Protein AF-A0A3D4TX70-F1 (afdb_monomer_lite)

Secondary structure (DSSP, 8-state):
-----------SS-HHHHHHHHHHHHHHHHHH---HHHHHHHHHHHHHHHHHHHHHTT-TTSPSS-HHHHHHTT---SSHHHHHHHHHHHHHHHHHHTT--HHHHHHHHTS-HHHHHHHHHHHHHHHHHHHHHHHHHH---HHHHHHHHHHHS--BS-TTT-TTS-GGGSPBPGGGHHHHHHHHHHHHHH-HHHHHHHHHHSS-HHHHHHHHHHTT--

Radius of gyration: 19.92 Å; chains: 1; bounding box: 55×44×62 Å

Sequence (218 aa):
MIEYMGIFNFFKYTATERLILNQYTQMLSSTFDMSKSEANSLAEEMLVNSISKAKKDNTYQLPPSILGEMILDDYESGDIIGFLVKYVRKTLPEKRKDGVKDEDILWWWNLDEISRRMVMELDWLLKSSNYSLEIKNNGLSEKEAILRTKKYNPTYGDPGELPHLKGDNRPLPWELRDRINIFLEKILKSDPQKYKKRIESAPSFNSFLREEIRKGNI

pLDDT: mean 89.78, std 12.74, range [33.59, 97.94]

Structure (mmCIF, N/CA/C/O backbone):
data_AF-A0A3D4TX70-F1
#
_entry.id   AF-A0A3D4TX70-F1
#
loop_
_atom_site.group_PDB
_atom_site.id
_atom_site.type_symbol
_atom_site.label_atom_id
_atom_site.label_alt_id
_atom_site.label_comp_id
_atom_site.label_asym_id
_atom_site.label_entity_id
_atom_site.label_seq_id
_atom_site.pdbx_PDB_ins_code
_atom_site.Cartn_x
_atom_site.Cartn_y
_atom_site.Cartn_z
_atom_site.occupancy
_atom_site.B_iso_or_equiv
_atom_site.auth_seq_id
_atom_site.auth_comp_id
_atom_site.auth_asym_id
_atom_site.auth_atom_id
_atom_site.pdbx_PDB_model_num
ATOM 1 N N . MET A 1 1 ? 32.129 21.188 -37.711 1.00 35.44 1 MET A N 1
ATOM 2 C CA . MET A 1 1 ? 31.900 20.632 -36.363 1.00 35.44 1 MET A CA 1
ATOM 3 C C . MET A 1 1 ? 31.068 21.640 -35.602 1.00 35.44 1 MET A C 1
ATOM 5 O O . MET A 1 1 ? 31.590 22.692 -35.271 1.00 35.44 1 MET A O 1
ATOM 9 N N . ILE A 1 2 ? 29.773 21.379 -35.444 1.00 33.91 2 ILE A N 1
ATOM 10 C CA . ILE A 1 2 ? 28.898 22.171 -34.575 1.00 33.91 2 ILE A CA 1
ATOM 11 C C . ILE A 1 2 ? 28.624 21.276 -33.370 1.00 33.91 2 ILE A C 1
ATOM 13 O O . ILE A 1 2 ? 28.038 20.205 -33.517 1.00 33.91 2 ILE A O 1
ATOM 17 N N . GLU A 1 3 ? 29.148 21.682 -32.218 1.00 33.59 3 GLU A N 1
ATOM 18 C CA . GLU A 1 3 ? 28.894 21.061 -30.923 1.00 33.59 3 GLU A CA 1
ATOM 19 C C . GLU A 1 3 ? 27.415 21.231 -30.562 1.00 33.59 3 GLU A C 1
ATOM 21 O O . GLU A 1 3 ? 26.924 22.343 -30.369 1.00 33.59 3 GLU A O 1
ATOM 26 N N . TYR A 1 4 ? 26.697 20.114 -30.453 1.00 38.69 4 TYR A N 1
ATOM 27 C CA . TYR A 1 4 ? 25.408 20.061 -29.771 1.00 38.69 4 TYR A CA 1
ATOM 28 C C . TYR A 1 4 ? 25.662 20.160 -28.258 1.00 38.69 4 TYR A C 1
ATOM 30 O O . TYR A 1 4 ? 25.780 19.151 -27.565 1.00 38.69 4 TYR A O 1
ATOM 38 N N . MET A 1 5 ? 25.780 21.383 -27.737 1.00 39.56 5 MET A N 1
ATOM 39 C CA . MET A 1 5 ? 25.692 21.627 -26.296 1.00 39.56 5 MET A CA 1
ATOM 40 C C . MET A 1 5 ? 24.247 21.403 -25.840 1.00 39.56 5 MET A C 1
ATOM 42 O O . MET A 1 5 ? 23.320 22.086 -26.277 1.00 39.56 5 MET A O 1
ATOM 46 N N . GLY A 1 6 ? 24.072 20.392 -24.989 1.00 40.50 6 GLY A N 1
ATOM 47 C CA . GLY A 1 6 ? 22.791 19.945 -24.460 1.00 40.50 6 GLY A CA 1
ATOM 48 C C . GLY A 1 6 ? 22.029 21.048 -23.728 1.00 40.50 6 GLY A C 1
ATOM 49 O O . GLY A 1 6 ? 22.575 21.788 -22.913 1.00 40.50 6 GLY A O 1
ATOM 50 N N . ILE A 1 7 ? 20.735 21.126 -24.021 1.00 44.28 7 ILE A N 1
ATOM 51 C CA . ILE A 1 7 ? 19.775 21.989 -23.340 1.00 44.28 7 ILE A CA 1
ATOM 52 C C . ILE A 1 7 ? 19.708 21.543 -21.875 1.00 44.28 7 ILE A C 1
ATOM 54 O O . ILE A 1 7 ? 19.238 20.448 -21.564 1.00 44.28 7 ILE A O 1
ATOM 58 N N . PHE A 1 8 ? 20.212 22.389 -20.979 1.00 43.41 8 PHE A N 1
ATOM 59 C CA . PHE A 1 8 ? 20.131 22.210 -19.535 1.00 43.41 8 PHE A CA 1
ATOM 60 C C . PHE A 1 8 ? 18.672 22.004 -19.106 1.00 43.41 8 PHE A C 1
ATOM 62 O O . PHE A 1 8 ? 17.800 22.827 -19.383 1.00 43.41 8 PHE A O 1
ATOM 69 N N . ASN A 1 9 ? 18.394 20.894 -18.424 1.00 43.03 9 ASN A N 1
ATOM 70 C CA . ASN A 1 9 ? 17.068 20.597 -17.898 1.00 43.03 9 ASN A CA 1
ATOM 71 C C . ASN A 1 9 ? 16.876 21.393 -16.590 1.00 43.03 9 ASN A C 1
ATOM 73 O O . ASN A 1 9 ? 17.282 20.951 -15.521 1.00 43.03 9 ASN A O 1
ATOM 77 N N . PHE A 1 10 ? 16.308 22.600 -16.684 1.00 55.78 10 PHE A N 1
ATOM 78 C CA . PHE A 1 10 ? 16.126 23.556 -15.573 1.00 55.78 10 PHE A CA 1
ATOM 79 C C . PHE A 1 10 ? 15.074 23.147 -14.520 1.00 55.78 10 PHE A C 1
ATOM 81 O O . PHE A 1 10 ? 14.751 23.929 -13.627 1.00 55.78 10 PHE A O 1
ATOM 88 N N . PHE A 1 11 ? 14.512 21.942 -14.602 1.00 65.00 11 PHE A N 1
ATOM 89 C CA . PHE A 1 11 ? 13.442 21.503 -13.710 1.00 65.00 11 PHE A CA 1
ATOM 90 C C . PHE A 1 11 ? 13.966 20.550 -12.634 1.00 65.00 11 PHE A C 1
ATOM 92 O O . PHE A 1 11 ? 14.600 19.546 -12.944 1.00 65.00 11 PHE A O 1
ATOM 99 N N . LYS A 1 12 ? 13.625 20.835 -11.367 1.00 86.88 12 LYS A N 1
ATOM 100 C CA . LYS A 1 12 ? 13.950 20.005 -10.187 1.00 86.88 12 LYS A CA 1
ATOM 101 C C . LYS A 1 12 ? 13.494 18.543 -10.327 1.00 86.88 12 LYS A C 1
ATOM 103 O O . LYS A 1 12 ? 14.132 17.654 -9.773 1.00 86.88 12 LYS A O 1
ATOM 108 N N . TYR A 1 13 ? 12.403 18.323 -11.060 1.00 91.81 13 TYR A N 1
ATOM 109 C CA . TYR A 1 13 ? 11.733 17.035 -11.238 1.00 91.81 13 TYR A CA 1
ATOM 110 C C . TYR A 1 13 ? 11.534 16.721 -12.720 1.00 91.81 13 TYR A C 1
ATOM 112 O O . TYR A 1 13 ? 11.330 17.640 -13.518 1.00 91.81 13 TYR A O 1
ATOM 120 N N . THR A 1 14 ? 11.518 15.440 -13.084 1.00 92.25 14 THR A N 1
ATOM 121 C CA . THR A 1 14 ? 11.129 14.955 -14.419 1.00 92.25 14 THR A CA 1
ATOM 122 C C . THR A 1 14 ? 9.646 15.222 -14.712 1.00 92.25 14 THR A C 1
ATOM 124 O O . THR A 1 14 ? 8.880 15.627 -13.837 1.00 92.25 14 THR A O 1
ATOM 127 N N . ALA A 1 15 ? 9.206 15.011 -15.958 1.00 91.94 15 ALA A N 1
ATOM 128 C CA . ALA A 1 15 ? 7.790 15.153 -16.307 1.00 91.94 15 ALA A CA 1
ATOM 129 C C . ALA A 1 15 ? 6.897 14.195 -15.496 1.00 91.94 15 ALA A C 1
ATOM 131 O O . ALA A 1 15 ? 5.896 14.637 -14.936 1.00 91.94 15 ALA A O 1
ATOM 132 N N . THR A 1 16 ? 7.300 12.928 -15.371 1.00 91.25 16 THR A N 1
ATOM 133 C CA . THR A 1 16 ? 6.595 11.910 -14.578 1.00 91.25 16 THR A CA 1
ATOM 134 C C . THR A 1 16 ? 6.539 12.284 -13.100 1.00 91.25 16 THR A C 1
ATOM 136 O O . THR A 1 16 ? 5.466 12.288 -12.509 1.00 91.25 16 THR A O 1
ATOM 139 N N . GLU A 1 17 ? 7.661 12.701 -12.510 1.00 95.25 17 GLU A N 1
ATOM 140 C CA . GLU A 1 17 ? 7.711 13.111 -11.099 1.00 95.25 17 GLU A CA 1
ATOM 141 C C . GLU A 1 17 ? 6.814 14.322 -10.807 1.00 95.25 17 GLU A C 1
ATOM 143 O O . GLU A 1 17 ? 6.170 14.371 -9.763 1.00 95.25 17 GLU A O 1
ATOM 148 N N . ARG A 1 18 ? 6.702 15.281 -11.738 1.00 96.00 18 ARG A N 1
ATOM 149 C CA . ARG A 1 18 ? 5.758 16.405 -11.599 1.00 96.00 18 ARG A CA 1
ATOM 150 C C . ARG A 1 18 ? 4.301 15.959 -11.680 1.00 96.00 18 ARG A C 1
ATOM 152 O O . ARG A 1 18 ? 3.463 16.521 -10.977 1.00 96.00 18 ARG A O 1
ATOM 159 N N . LEU A 1 19 ? 3.985 14.983 -12.533 1.00 95.06 19 LEU A N 1
ATOM 160 C CA . LEU A 1 19 ? 2.637 14.412 -12.603 1.00 95.06 19 LEU A CA 1
ATOM 161 C C . LEU A 1 19 ? 2.281 13.710 -11.290 1.00 95.06 19 LEU A C 1
ATOM 163 O O . LEU A 1 19 ? 1.221 13.994 -10.735 1.00 95.06 19 LEU A O 1
ATOM 167 N N . ILE A 1 20 ? 3.194 12.894 -10.759 1.00 95.81 20 ILE A N 1
ATOM 168 C CA . ILE A 1 20 ? 3.050 12.234 -9.456 1.00 95.81 20 ILE A CA 1
ATOM 169 C C . ILE A 1 20 ? 2.861 13.277 -8.346 1.00 95.81 20 ILE A C 1
ATOM 171 O O . ILE A 1 20 ? 1.903 13.185 -7.580 1.00 95.81 20 ILE A O 1
ATOM 175 N N . LEU A 1 21 ? 3.710 14.312 -8.290 1.00 97.56 21 LEU A N 1
ATOM 176 C CA . LEU A 1 21 ? 3.588 15.394 -7.308 1.00 97.56 21 LEU A CA 1
ATOM 177 C C . LEU A 1 21 ? 2.196 16.030 -7.354 1.00 97.56 21 LEU A C 1
ATOM 179 O O . LEU A 1 21 ? 1.525 16.129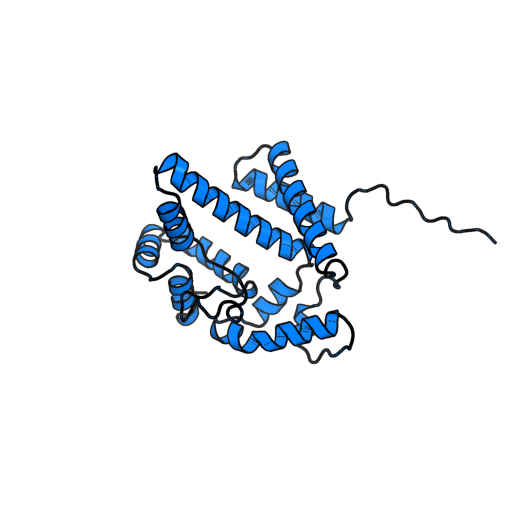 -6.334 1.00 97.56 21 LEU A O 1
ATOM 183 N N . ASN A 1 22 ? 1.735 16.416 -8.544 1.00 97.19 22 ASN A N 1
ATOM 184 C CA . ASN A 1 22 ? 0.435 17.057 -8.712 1.00 97.19 22 ASN A CA 1
ATOM 185 C C . ASN A 1 22 ? -0.728 16.146 -8.294 1.00 97.19 22 ASN A C 1
ATOM 187 O O . ASN A 1 22 ? -1.654 16.618 -7.634 1.00 97.19 22 ASN A O 1
ATOM 191 N N . GLN A 1 23 ? -0.682 14.860 -8.656 1.00 96.62 23 GLN A N 1
ATOM 192 C CA . GLN A 1 23 ? -1.701 13.879 -8.274 1.00 96.62 23 GLN A CA 1
ATOM 193 C C . GLN A 1 23 ? -1.787 13.732 -6.752 1.00 96.62 23 GLN A C 1
ATOM 195 O O . GLN A 1 23 ? -2.874 13.837 -6.183 1.00 96.62 23 GLN A O 1
ATOM 200 N N . TYR A 1 24 ? -0.647 13.558 -6.080 1.00 97.25 24 TYR A N 1
ATOM 201 C CA . TYR A 1 24 ? -0.615 13.407 -4.628 1.00 97.25 24 TYR A CA 1
ATOM 202 C C . TYR A 1 24 ? -0.986 14.704 -3.906 1.00 97.25 24 TYR A C 1
ATOM 204 O O . TYR A 1 24 ? -1.739 14.647 -2.940 1.00 97.25 24 TYR A O 1
ATOM 212 N N . THR A 1 25 ? -0.580 15.874 -4.404 1.00 97.75 25 THR A N 1
ATOM 213 C CA . THR A 1 25 ? -1.035 17.170 -3.873 1.00 97.75 25 THR A CA 1
ATOM 214 C C . THR A 1 25 ? -2.560 17.291 -3.920 1.00 97.75 25 THR A C 1
ATOM 216 O O . THR A 1 25 ? -3.184 17.679 -2.933 1.00 97.75 25 THR A O 1
ATOM 219 N N . GLN A 1 26 ? -3.184 16.946 -5.052 1.00 96.50 26 GLN A N 1
ATOM 220 C CA . GLN A 1 26 ? -4.643 16.995 -5.193 1.00 96.50 26 GLN A CA 1
ATOM 221 C C . GLN A 1 26 ? -5.341 15.999 -4.264 1.00 96.50 26 GLN A C 1
ATOM 223 O O . GLN A 1 26 ? -6.306 16.359 -3.593 1.00 96.50 26 GLN A O 1
ATOM 228 N N . MET A 1 27 ? -4.843 14.764 -4.207 1.00 94.50 27 MET A N 1
ATOM 229 C CA . MET A 1 27 ? -5.380 13.717 -3.342 1.00 94.50 27 MET A CA 1
ATOM 230 C C . MET A 1 27 ? -5.263 14.089 -1.858 1.00 94.50 27 MET A C 1
ATOM 232 O O . MET A 1 27 ? -6.231 13.939 -1.118 1.00 94.50 27 MET A O 1
ATOM 236 N N . LEU A 1 28 ? -4.109 14.593 -1.410 1.00 95.00 28 LEU A N 1
ATOM 237 C CA . LEU A 1 28 ? -3.904 14.990 -0.016 1.00 95.00 28 LEU A CA 1
ATOM 238 C C . LEU A 1 28 ? -4.811 16.163 0.369 1.00 95.00 28 LEU A C 1
ATOM 240 O O . LEU A 1 28 ? -5.450 16.124 1.418 1.00 95.00 28 LEU A O 1
ATOM 244 N N . SER A 1 29 ? -4.919 17.172 -0.501 1.00 95.06 29 SER A N 1
ATOM 245 C CA . SER A 1 29 ? -5.793 18.324 -0.262 1.00 95.06 29 SER A CA 1
ATOM 246 C C . SER A 1 29 ? -7.260 17.907 -0.141 1.00 95.06 29 SER A C 1
ATOM 248 O O . SER A 1 29 ? -7.936 18.342 0.785 1.00 95.06 29 SER A O 1
ATOM 250 N N . SER A 1 30 ? -7.741 17.013 -1.013 1.00 91.31 30 SER A N 1
ATOM 251 C CA . SER A 1 30 ? -9.137 16.558 -0.981 1.00 91.31 30 SER A CA 1
ATOM 252 C C . SER A 1 30 ? -9.443 15.580 0.154 1.00 91.31 30 SER A C 1
ATOM 254 O O . SER A 1 30 ? -10.541 15.607 0.701 1.00 91.31 30 SER A O 1
ATOM 256 N N . THR A 1 31 ? -8.490 14.721 0.521 1.00 86.94 31 THR A N 1
ATOM 257 C CA . THR A 1 31 ? -8.712 13.653 1.511 1.00 86.94 31 THR A CA 1
ATOM 258 C C . THR A 1 31 ? -8.576 14.152 2.946 1.00 86.94 31 THR A C 1
ATOM 260 O O . THR A 1 31 ? -9.293 13.683 3.826 1.00 86.94 31 THR A O 1
ATOM 263 N N . PHE A 1 32 ? -7.659 15.089 3.194 1.00 86.50 32 PHE A N 1
ATOM 264 C CA . PHE A 1 32 ? -7.326 15.550 4.545 1.00 86.50 32 PHE A CA 1
ATOM 265 C C . PHE A 1 32 ? -7.747 16.993 4.829 1.00 86.50 32 PHE A C 1
ATOM 267 O O . PHE A 1 32 ? -7.347 17.533 5.857 1.00 86.50 32 PHE A O 1
ATOM 274 N N . ASP A 1 33 ? -8.514 17.615 3.928 1.00 89.06 33 ASP A N 1
ATOM 275 C CA . ASP A 1 33 ? -8.935 19.021 4.030 1.00 89.06 33 ASP A CA 1
ATOM 276 C C . ASP A 1 33 ? -7.748 19.985 4.245 1.00 89.06 33 ASP A C 1
ATOM 278 O O . ASP A 1 33 ? -7.826 21.001 4.932 1.00 89.06 33 ASP A O 1
ATOM 282 N N . MET A 1 34 ? -6.594 19.627 3.673 1.00 92.88 34 MET A N 1
ATOM 283 C CA . MET A 1 34 ? -5.381 20.437 3.730 1.00 92.88 34 MET A CA 1
ATOM 284 C C . MET A 1 34 ? -5.464 21.559 2.701 1.00 92.88 34 MET A C 1
ATOM 286 O O . MET A 1 34 ? -5.934 21.355 1.571 1.00 92.88 34 MET A O 1
ATOM 290 N N . SER A 1 35 ? -4.897 22.724 3.027 1.00 97.00 35 SER A N 1
ATOM 291 C CA . SER A 1 35 ? -4.691 23.749 2.008 1.00 97.00 35 SER A CA 1
ATOM 292 C C . SER A 1 35 ? -3.786 23.210 0.897 1.00 97.00 35 SER A C 1
ATOM 294 O O . SER A 1 35 ? -2.909 22.370 1.117 1.00 97.00 35 SER A O 1
ATOM 296 N N . LYS A 1 36 ? -3.947 23.732 -0.323 1.00 95.50 36 LYS A N 1
ATOM 297 C CA . LYS A 1 36 ? -3.119 23.320 -1.466 1.00 95.50 36 LYS A CA 1
ATOM 298 C C . LYS A 1 36 ? -1.613 23.462 -1.189 1.00 95.50 36 LYS A C 1
ATOM 300 O O . LYS A 1 36 ? -0.832 22.663 -1.690 1.00 95.50 36 LYS A O 1
ATOM 305 N N . SER A 1 37 ? -1.212 24.466 -0.405 1.00 97.12 37 SER A N 1
ATOM 306 C CA . SER A 1 37 ? 0.191 24.710 -0.047 1.00 97.12 37 SER A CA 1
ATOM 307 C C . SER A 1 37 ? 0.740 23.635 0.899 1.00 97.12 37 SER A C 1
ATOM 309 O O . SER A 1 37 ? 1.820 23.090 0.664 1.00 97.12 37 SER A O 1
ATOM 311 N N . GLU A 1 38 ? -0.026 23.281 1.934 1.00 96.88 38 GLU A N 1
ATOM 312 C CA . GLU A 1 38 ? 0.335 22.219 2.884 1.00 96.88 38 GLU A CA 1
ATOM 313 C C . GLU A 1 38 ? 0.378 20.856 2.192 1.00 96.88 38 GLU A C 1
ATOM 315 O O . GLU A 1 38 ? 1.374 20.142 2.295 1.00 96.88 38 GLU A O 1
ATOM 320 N N . ALA A 1 39 ? -0.657 20.538 1.408 1.00 97.25 39 ALA A N 1
ATOM 321 C CA . ALA A 1 39 ? -0.722 19.309 0.627 1.00 97.25 39 ALA A CA 1
ATOM 322 C C . ALA A 1 39 ? 0.455 19.189 -0.353 1.00 97.25 39 ALA A C 1
ATOM 324 O O . ALA A 1 39 ? 1.034 18.114 -0.487 1.00 97.25 39 ALA A O 1
ATOM 325 N N . ASN A 1 40 ? 0.845 20.293 -1.004 1.00 97.69 40 ASN A N 1
ATOM 326 C CA . ASN A 1 40 ? 1.996 20.306 -1.903 1.00 97.69 40 ASN A CA 1
ATOM 327 C C . ASN A 1 40 ? 3.307 20.059 -1.161 1.00 97.69 40 ASN A C 1
ATOM 329 O O . ASN A 1 40 ? 4.125 19.276 -1.626 1.00 97.69 40 ASN A O 1
ATOM 333 N N . SER A 1 41 ? 3.498 20.710 -0.014 1.00 97.62 41 SER A N 1
ATOM 334 C CA . SER A 1 41 ? 4.720 20.569 0.783 1.00 97.62 41 SER A CA 1
ATOM 335 C C . SER A 1 41 ? 4.900 19.127 1.267 1.00 97.62 41 SER A C 1
ATOM 337 O O . SER A 1 41 ? 5.981 18.558 1.139 1.00 97.62 41 SER A O 1
ATOM 339 N N . LEU A 1 42 ? 3.818 18.504 1.742 1.00 96.56 42 LEU A N 1
ATOM 340 C CA . LEU A 1 42 ? 3.822 17.110 2.178 1.00 96.56 42 LEU A CA 1
ATOM 341 C C . LEU A 1 42 ? 4.031 16.130 1.009 1.00 96.56 42 LEU A C 1
ATOM 343 O O . LEU A 1 42 ? 4.843 15.212 1.114 1.00 96.56 42 LEU A O 1
ATOM 347 N N . ALA A 1 43 ? 3.348 16.331 -0.124 1.00 97.62 43 ALA A N 1
ATOM 348 C CA . ALA A 1 43 ? 3.558 15.511 -1.320 1.00 97.62 43 ALA A CA 1
ATOM 349 C C . ALA A 1 43 ? 4.998 15.628 -1.850 1.00 97.62 43 ALA A C 1
ATOM 351 O O . ALA A 1 43 ? 5.579 14.639 -2.299 1.00 97.62 43 ALA A O 1
ATOM 352 N N . GLU A 1 44 ? 5.590 16.821 -1.774 1.00 97.75 44 GLU A N 1
ATOM 353 C CA . GLU A 1 44 ? 6.973 17.066 -2.171 1.00 97.75 44 GLU A CA 1
ATOM 354 C C . GLU A 1 44 ? 7.963 16.332 -1.260 1.00 97.75 44 GLU A C 1
ATOM 356 O O . GLU A 1 44 ? 8.901 15.710 -1.761 1.00 97.75 44 GLU A O 1
ATOM 361 N N . GLU A 1 45 ? 7.736 16.333 0.056 1.00 97.12 45 GLU A N 1
ATOM 362 C CA . GLU A 1 45 ? 8.540 15.561 1.008 1.00 97.12 45 GLU A CA 1
ATOM 363 C C . GLU A 1 45 ? 8.478 14.056 0.705 1.00 97.12 45 GLU A C 1
ATOM 365 O O . GLU A 1 45 ? 9.517 13.399 0.580 1.00 97.12 45 GLU A O 1
ATOM 370 N N . MET A 1 46 ? 7.271 13.516 0.499 1.00 97.75 46 MET A N 1
ATOM 371 C CA . MET A 1 46 ? 7.071 12.114 0.113 1.00 97.75 46 MET A CA 1
ATOM 372 C C . MET A 1 46 ? 7.806 11.771 -1.190 1.00 97.75 46 MET A C 1
ATOM 374 O O . MET A 1 46 ? 8.452 10.722 -1.287 1.00 97.75 46 MET A O 1
ATOM 378 N N . LEU A 1 47 ? 7.756 12.665 -2.183 1.00 97.94 47 LEU A N 1
ATOM 379 C CA . LEU A 1 47 ? 8.419 12.479 -3.472 1.00 97.94 47 LEU A CA 1
ATOM 380 C C . LEU A 1 47 ? 9.942 12.489 -3.330 1.00 97.94 47 LEU A C 1
ATOM 382 O O . LEU A 1 47 ? 10.618 11.607 -3.860 1.00 97.94 47 LEU A O 1
ATOM 386 N N . VAL A 1 48 ? 10.496 13.451 -2.589 1.00 97.38 48 VAL A N 1
ATOM 387 C CA . VAL A 1 48 ? 11.940 13.534 -2.331 1.00 97.38 48 VAL A CA 1
ATOM 388 C C . VAL A 1 48 ? 12.431 12.283 -1.603 1.00 97.38 48 VAL A C 1
ATOM 390 O O . VAL A 1 48 ? 13.446 11.705 -2.003 1.00 97.38 48 VAL A O 1
ATOM 393 N N . ASN A 1 49 ? 11.692 11.817 -0.595 1.00 96.25 49 ASN A N 1
ATOM 394 C CA . ASN A 1 49 ? 12.010 10.588 0.127 1.00 96.25 49 ASN A CA 1
ATOM 395 C C . ASN A 1 49 ? 11.962 9.361 -0.794 1.00 96.25 49 ASN A C 1
ATOM 397 O O . ASN A 1 49 ? 12.889 8.546 -0.780 1.00 96.25 49 ASN A O 1
ATOM 401 N N . SER A 1 50 ? 10.941 9.262 -1.647 1.00 97.25 50 SER A N 1
ATOM 402 C CA . SER A 1 50 ? 10.794 8.179 -2.626 1.00 97.25 50 SER A CA 1
ATOM 403 C C . SER A 1 50 ? 11.954 8.143 -3.624 1.00 97.25 50 SER A C 1
ATOM 405 O O . SER A 1 50 ? 12.555 7.087 -3.826 1.00 97.25 50 SER A O 1
ATOM 407 N N . ILE A 1 51 ? 12.337 9.296 -4.185 1.00 96.50 51 ILE A N 1
ATOM 408 C CA . ILE A 1 51 ? 13.473 9.424 -5.113 1.00 96.50 51 ILE A CA 1
ATOM 409 C C . ILE A 1 51 ? 14.788 9.067 -4.416 1.00 96.50 51 ILE A C 1
ATOM 411 O O . ILE A 1 51 ? 15.603 8.328 -4.968 1.00 96.50 51 ILE A O 1
ATOM 415 N N . SER A 1 52 ? 15.007 9.581 -3.203 1.00 96.25 52 SER A N 1
ATOM 416 C CA . SER A 1 52 ? 16.224 9.326 -2.427 1.00 96.25 52 SER A CA 1
ATOM 417 C C . SER A 1 52 ? 16.405 7.834 -2.141 1.00 96.25 52 SER A C 1
ATOM 419 O O . SER A 1 52 ? 17.471 7.273 -2.405 1.00 96.25 52 SER A O 1
ATOM 421 N N . LYS A 1 53 ? 15.339 7.158 -1.691 1.00 95.31 53 LYS A N 1
ATOM 422 C CA . LYS A 1 53 ? 15.362 5.711 -1.444 1.00 95.31 53 LYS A CA 1
ATOM 423 C C . LYS A 1 53 ? 15.559 4.915 -2.740 1.00 95.31 53 LYS A C 1
ATOM 425 O O . LYS A 1 53 ? 16.413 4.039 -2.770 1.00 95.31 53 LYS A O 1
ATOM 430 N N . ALA A 1 54 ? 14.868 5.262 -3.830 1.00 93.81 54 ALA A N 1
ATOM 431 C CA . ALA A 1 54 ? 15.045 4.588 -5.122 1.00 93.81 54 ALA A CA 1
ATOM 432 C C . ALA A 1 54 ? 16.480 4.708 -5.665 1.00 93.81 54 ALA A C 1
ATOM 434 O O . ALA A 1 54 ? 17.021 3.759 -6.228 1.00 93.81 54 ALA A O 1
ATOM 435 N N . LYS A 1 55 ? 17.125 5.868 -5.485 1.00 94.25 55 LYS A N 1
ATOM 436 C CA . LYS A 1 55 ? 18.534 6.062 -5.862 1.00 94.25 55 LYS A CA 1
ATOM 437 C C . LYS A 1 55 ? 19.471 5.247 -4.978 1.00 94.25 55 LYS A C 1
ATOM 439 O O . LYS A 1 55 ? 20.378 4.609 -5.498 1.00 94.25 55 LYS A O 1
ATOM 444 N N . LYS A 1 56 ? 19.236 5.238 -3.663 1.00 94.38 56 LYS A N 1
ATOM 445 C CA . LYS A 1 56 ? 20.015 4.441 -2.705 1.00 94.38 56 LYS A CA 1
ATOM 446 C C . LYS A 1 56 ? 19.945 2.942 -3.011 1.00 94.38 56 LYS A C 1
ATOM 448 O O . LYS A 1 56 ? 20.960 2.260 -2.917 1.00 94.38 56 LYS A O 1
ATOM 453 N N . ASP A 1 57 ? 18.771 2.462 -3.405 1.00 89.44 57 ASP A N 1
ATOM 454 C CA . ASP A 1 57 ? 18.524 1.051 -3.708 1.00 89.44 57 ASP A CA 1
ATOM 455 C C . ASP A 1 57 ? 18.891 0.686 -5.164 1.00 89.44 57 ASP A C 1
ATOM 457 O O . ASP A 1 57 ? 18.736 -0.461 -5.570 1.00 89.44 57 ASP A O 1
ATOM 461 N N . ASN A 1 58 ? 19.390 1.644 -5.960 1.00 88.81 58 ASN A N 1
ATOM 462 C CA . ASN A 1 58 ? 19.672 1.510 -7.397 1.00 88.81 58 ASN A CA 1
ATOM 463 C C . ASN A 1 58 ? 18.461 1.076 -8.251 1.00 88.81 58 ASN A C 1
ATOM 465 O O . ASN A 1 58 ? 18.627 0.511 -9.330 1.00 88.81 58 ASN A O 1
ATOM 469 N N . THR A 1 59 ? 17.238 1.374 -7.807 1.00 89.06 59 THR A N 1
ATOM 470 C CA . THR A 1 59 ? 15.992 1.051 -8.524 1.00 89.06 59 THR A CA 1
ATOM 471 C C . THR A 1 59 ? 15.407 2.236 -9.296 1.00 89.06 59 THR A C 1
ATOM 473 O O . THR A 1 59 ? 14.472 2.069 -10.072 1.00 89.06 59 THR A O 1
ATOM 476 N N . TYR A 1 60 ? 15.975 3.438 -9.147 1.00 90.44 60 TYR A N 1
ATOM 477 C CA . TYR A 1 60 ? 15.496 4.655 -9.822 1.00 90.44 60 TYR A CA 1
ATOM 478 C C . TYR A 1 60 ? 15.480 4.557 -11.359 1.00 90.44 60 TYR A C 1
ATOM 480 O O . TYR A 1 60 ? 14.695 5.234 -12.011 1.00 90.44 60 TYR A O 1
ATOM 488 N N . GLN A 1 61 ? 16.353 3.727 -11.936 1.00 85.06 61 GLN A N 1
ATOM 489 C CA . GLN A 1 61 ? 16.497 3.562 -13.388 1.00 85.06 61 GLN A CA 1
ATOM 490 C C . GLN A 1 61 ? 15.694 2.381 -13.949 1.00 85.06 61 GLN A C 1
ATOM 492 O O . GLN A 1 61 ? 15.859 2.040 -15.120 1.00 85.06 61 GLN A O 1
ATOM 497 N N . LEU A 1 62 ? 14.862 1.724 -13.132 1.00 84.00 62 LEU A N 1
ATOM 498 C CA . LEU A 1 62 ? 14.038 0.621 -13.614 1.00 84.00 62 LEU A CA 1
ATOM 499 C C . LEU A 1 62 ? 13.088 1.103 -14.723 1.00 84.00 62 LEU A C 1
ATOM 501 O O . LEU A 1 62 ? 12.552 2.212 -14.629 1.00 84.00 62 LEU A O 1
ATOM 505 N N . PRO A 1 63 ? 12.867 0.285 -15.768 1.00 77.06 63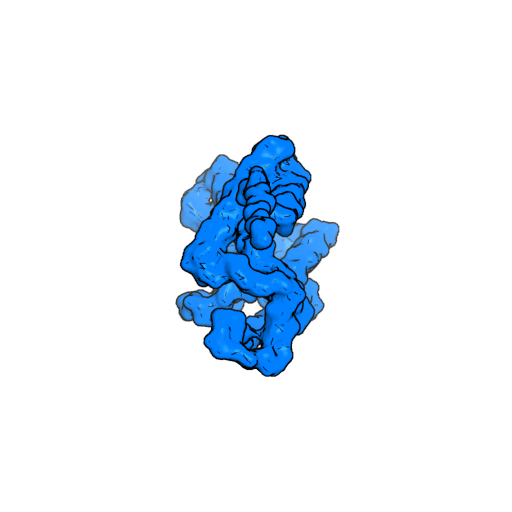 PRO A N 1
ATOM 506 C CA . PRO A 1 63 ? 11.990 0.661 -16.861 1.00 77.06 63 PRO A CA 1
ATOM 507 C C . PRO A 1 63 ? 10.566 0.853 -16.326 1.00 77.06 63 PRO A C 1
ATOM 509 O O . PRO A 1 63 ? 10.075 0.008 -15.567 1.00 77.06 63 PRO A O 1
ATOM 512 N N . PRO A 1 64 ? 9.886 1.947 -16.697 1.00 71.00 64 PRO A N 1
ATOM 513 C CA . PRO A 1 64 ? 8.497 2.123 -16.322 1.00 71.00 64 PRO A CA 1
ATOM 514 C C . PRO A 1 64 ? 7.619 1.103 -17.059 1.00 71.00 64 PRO A C 1
ATOM 516 O O . PRO A 1 64 ? 7.837 0.809 -18.233 1.00 71.00 64 PRO A O 1
ATOM 519 N N . SER A 1 65 ? 6.590 0.619 -16.368 1.00 73.12 65 SER A N 1
ATOM 520 C CA . SER A 1 65 ? 5.343 0.155 -16.988 1.00 73.12 65 SER A CA 1
ATOM 521 C C . SER A 1 65 ? 5.378 -1.062 -17.919 1.00 73.12 65 SER A C 1
ATOM 523 O O . SER A 1 65 ? 4.440 -1.224 -18.690 1.00 73.12 65 SER A O 1
ATOM 525 N N . ILE A 1 66 ? 6.395 -1.927 -17.815 1.00 87.62 66 ILE A N 1
ATOM 526 C CA . ILE A 1 66 ? 6.396 -3.268 -18.447 1.00 87.62 66 ILE A CA 1
ATOM 527 C C . ILE 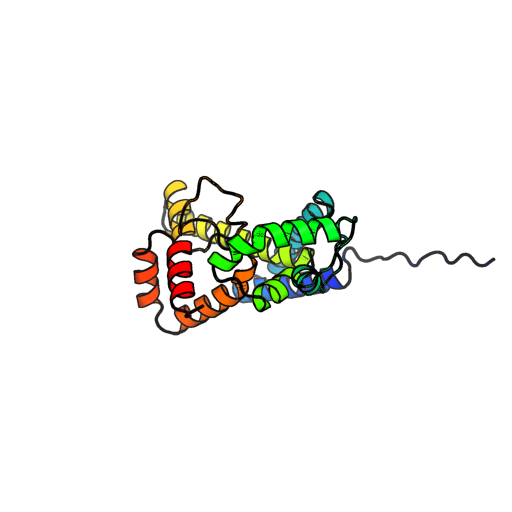A 1 66 ? 6.922 -4.389 -17.530 1.00 87.62 66 ILE A C 1
ATOM 529 O O . ILE A 1 66 ? 7.172 -5.513 -17.971 1.00 87.62 66 ILE A O 1
ATOM 533 N N . LEU A 1 67 ? 7.199 -4.084 -16.254 1.00 91.19 67 LEU A N 1
ATOM 534 C CA . LEU A 1 67 ? 7.792 -5.065 -15.340 1.00 91.19 67 LEU A CA 1
ATOM 535 C C . LEU A 1 67 ? 6.801 -6.175 -14.986 1.00 91.19 67 LEU A C 1
ATOM 537 O O . LEU A 1 67 ? 7.237 -7.294 -14.743 1.00 91.19 67 LEU A O 1
ATOM 541 N N . GLY A 1 68 ? 5.498 -5.890 -14.952 1.00 94.19 68 GLY A N 1
ATOM 542 C CA . GLY A 1 68 ? 4.470 -6.891 -14.687 1.00 94.19 68 GLY A CA 1
ATOM 543 C C . GLY A 1 68 ? 4.456 -7.978 -15.756 1.00 94.19 68 GLY A C 1
ATOM 544 O O . GLY A 1 68 ? 4.505 -9.159 -15.423 1.00 94.19 68 GLY A O 1
ATOM 545 N N . GLU A 1 69 ? 4.483 -7.583 -17.028 1.00 94.88 69 GLU A N 1
ATOM 546 C CA . GLU A 1 69 ? 4.594 -8.484 -18.176 1.00 94.88 69 GLU A CA 1
ATOM 547 C C . GLU A 1 69 ? 5.896 -9.276 -18.094 1.00 94.88 69 GLU A C 1
ATOM 549 O O . GLU A 1 69 ? 5.874 -10.502 -18.117 1.00 94.88 69 GLU A O 1
ATOM 554 N N . MET A 1 70 ? 7.028 -8.600 -17.864 1.00 94.25 70 MET A N 1
ATOM 555 C CA . MET A 1 70 ? 8.312 -9.282 -17.685 1.00 94.25 70 MET A CA 1
ATOM 556 C C . MET A 1 70 ? 8.276 -10.302 -16.545 1.00 94.25 70 MET A C 1
ATOM 558 O O . MET A 1 70 ? 8.895 -11.352 -16.658 1.00 94.25 70 MET A O 1
ATOM 562 N N . ILE A 1 71 ? 7.582 -10.023 -15.442 1.00 94.44 71 ILE A N 1
ATOM 563 C CA . ILE A 1 71 ? 7.454 -10.947 -14.309 1.00 94.44 71 ILE A CA 1
ATOM 564 C C . ILE A 1 71 ? 6.620 -12.178 -14.678 1.00 94.44 71 ILE A C 1
ATOM 566 O O . ILE A 1 71 ? 6.962 -13.272 -14.222 1.00 94.44 71 ILE A O 1
ATOM 570 N N . LEU A 1 72 ? 5.557 -12.011 -15.464 1.00 95.12 72 LEU A N 1
ATOM 571 C CA . LEU A 1 72 ? 4.633 -13.086 -15.833 1.00 95.12 72 LEU A CA 1
ATOM 572 C C . LEU A 1 72 ? 5.117 -13.933 -17.019 1.00 95.12 72 LEU A C 1
ATOM 574 O O . LEU A 1 72 ? 4.836 -15.129 -17.045 1.00 95.12 72 LEU A O 1
ATOM 578 N N . ASP A 1 73 ? 5.859 -13.335 -17.946 1.00 92.94 73 ASP A N 1
ATOM 579 C CA . ASP A 1 73 ? 6.429 -14.008 -19.115 1.00 92.94 73 ASP A CA 1
ATOM 580 C C . ASP A 1 73 ? 7.732 -14.752 -18.774 1.00 92.94 73 ASP A C 1
ATOM 582 O O . ASP A 1 73 ? 8.195 -14.739 -17.637 1.00 92.94 73 ASP A O 1
ATOM 586 N N . ASP A 1 74 ? 8.386 -15.349 -19.774 1.00 86.38 74 ASP A N 1
ATOM 587 C CA . ASP A 1 74 ? 9.701 -15.998 -19.655 1.00 86.38 74 ASP A CA 1
ATOM 588 C C . ASP A 1 74 ? 10.874 -15.015 -19.867 1.00 86.38 74 ASP A C 1
ATOM 590 O O . ASP A 1 74 ? 11.918 -15.367 -20.415 1.00 86.38 74 ASP A O 1
ATOM 594 N N . TYR A 1 75 ? 10.737 -13.750 -19.441 1.00 88.25 75 TYR A N 1
ATOM 595 C CA . TYR A 1 75 ? 11.835 -12.776 -19.528 1.00 88.25 75 TYR A CA 1
ATOM 596 C C . TYR A 1 75 ? 13.064 -13.265 -18.747 1.00 88.25 75 TYR A C 1
ATOM 598 O O . TYR A 1 75 ? 12.965 -13.567 -17.551 1.00 88.25 75 TYR A O 1
ATOM 606 N N . GLU A 1 76 ? 14.223 -13.283 -19.404 1.00 86.75 76 GLU A N 1
ATOM 607 C CA . GLU A 1 76 ? 15.512 -13.599 -18.799 1.00 86.75 76 GLU A CA 1
ATOM 608 C C . GLU A 1 76 ? 16.590 -12.618 -19.271 1.00 86.75 76 GLU A C 1
ATOM 610 O O . GLU A 1 76 ? 16.841 -12.458 -20.462 1.00 86.75 76 GLU A O 1
ATOM 615 N N . SER A 1 77 ? 17.266 -11.984 -18.313 1.00 87.44 77 SER A N 1
ATOM 616 C CA . SER A 1 77 ? 18.452 -11.155 -18.541 1.00 87.44 77 SER A CA 1
ATOM 617 C C . SER A 1 77 ? 19.448 -11.340 -17.390 1.00 87.44 77 SER A C 1
ATOM 619 O O . SER A 1 77 ? 19.091 -11.826 -16.309 1.00 87.44 77 SER A O 1
ATOM 621 N N . GLY A 1 78 ? 20.712 -10.989 -17.633 1.00 85.88 78 GLY A N 1
ATOM 622 C CA . GLY A 1 78 ? 21.777 -10.928 -16.624 1.00 85.88 78 GLY A CA 1
ATOM 623 C C . GLY A 1 78 ? 21.930 -9.552 -15.965 1.00 85.88 78 GLY A C 1
ATOM 624 O O . GLY A 1 78 ? 22.812 -9.378 -15.130 1.00 85.88 78 GLY A O 1
ATOM 625 N N . ASP A 1 79 ? 21.115 -8.572 -16.356 1.00 88.75 79 ASP A N 1
ATOM 626 C CA . ASP A 1 79 ? 21.104 -7.230 -15.772 1.00 88.75 79 ASP A CA 1
ATOM 627 C C . ASP A 1 79 ? 20.258 -7.146 -14.485 1.00 88.75 79 ASP A C 1
ATOM 629 O O . ASP A 1 79 ? 19.641 -8.114 -14.032 1.00 88.75 79 ASP A O 1
ATOM 633 N N . ILE A 1 80 ? 20.218 -5.950 -13.889 1.00 84.88 80 ILE A N 1
ATOM 634 C CA . ILE A 1 80 ? 19.452 -5.667 -12.669 1.00 84.88 80 ILE A CA 1
ATOM 635 C C . ILE A 1 80 ? 17.951 -5.966 -12.815 1.00 84.88 80 ILE A C 1
ATOM 637 O O . ILE A 1 80 ? 17.320 -6.398 -11.850 1.00 84.88 80 ILE A O 1
ATOM 641 N N . ILE A 1 81 ? 17.382 -5.793 -14.012 1.00 88.44 81 ILE A N 1
ATOM 642 C CA . ILE A 1 81 ? 15.969 -6.071 -14.289 1.00 88.44 81 ILE A CA 1
ATOM 643 C C . ILE A 1 81 ? 15.749 -7.583 -14.262 1.00 88.44 81 ILE A C 1
ATOM 645 O O . ILE A 1 81 ? 14.832 -8.058 -13.598 1.00 88.44 81 ILE A O 1
ATOM 649 N N . GLY A 1 82 ? 16.629 -8.352 -14.905 1.00 90.88 82 GLY A N 1
ATOM 650 C CA . GLY A 1 82 ? 16.612 -9.812 -14.859 1.00 90.88 82 GLY A CA 1
ATOM 651 C C . GLY A 1 82 ? 16.728 -10.360 -13.434 1.00 90.88 82 GLY A C 1
ATOM 652 O O . GLY A 1 82 ? 15.996 -11.284 -13.071 1.00 90.88 82 GLY A O 1
ATOM 653 N N . PHE A 1 83 ? 17.584 -9.768 -12.594 1.00 89.50 83 PHE A N 1
ATOM 654 C CA . PHE A 1 83 ? 17.673 -10.127 -11.173 1.00 89.50 83 PHE A CA 1
ATOM 655 C C . PHE A 1 83 ? 16.391 -9.806 -10.399 1.00 89.50 83 PHE A C 1
ATOM 657 O O . PHE A 1 83 ? 15.916 -10.660 -9.647 1.00 89.50 83 PHE A O 1
ATOM 664 N N . LEU A 1 84 ? 15.811 -8.616 -10.593 1.00 88.88 84 LEU A N 1
ATOM 665 C CA . LEU A 1 84 ? 14.549 -8.223 -9.962 1.00 88.88 84 LEU A CA 1
ATOM 666 C C . LEU A 1 84 ? 13.413 -9.172 -10.356 1.00 88.88 84 LEU A C 1
ATOM 668 O O . LEU A 1 84 ? 12.735 -9.706 -9.483 1.00 88.88 84 LEU A O 1
ATOM 672 N N . VAL A 1 85 ? 13.245 -9.431 -11.653 1.00 92.25 85 VAL A N 1
ATOM 673 C CA . VAL A 1 85 ? 12.226 -10.344 -12.189 1.00 92.25 85 VAL A CA 1
ATOM 674 C C . VAL A 1 85 ? 12.365 -11.733 -11.565 1.00 92.25 85 VAL A C 1
ATOM 676 O O . VAL A 1 85 ? 11.392 -12.276 -11.040 1.00 92.25 85 VAL A O 1
ATOM 679 N N . LYS A 1 86 ? 13.585 -12.286 -11.524 1.00 91.94 86 LYS A N 1
ATOM 680 C CA . LYS A 1 86 ? 13.858 -13.583 -10.880 1.00 91.94 86 LYS A CA 1
ATOM 681 C C . LYS A 1 86 ? 13.530 -13.571 -9.387 1.00 91.94 86 LYS A C 1
ATOM 683 O O . LYS A 1 86 ? 12.941 -14.530 -8.886 1.00 91.94 86 LYS A O 1
ATOM 688 N N . TYR A 1 87 ? 13.897 -12.505 -8.675 1.00 90.00 87 TYR A N 1
ATOM 689 C CA . TYR A 1 87 ? 13.587 -12.358 -7.254 1.00 90.00 87 TYR A CA 1
ATOM 690 C C . TYR A 1 87 ? 12.072 -12.316 -7.015 1.00 90.00 87 TYR A C 1
ATOM 692 O O . TYR A 1 87 ? 11.572 -13.082 -6.194 1.00 90.00 87 TYR A O 1
ATOM 700 N N . VAL A 1 88 ? 11.325 -11.509 -7.774 1.00 91.00 88 VAL A N 1
ATOM 701 C CA . VAL A 1 88 ? 9.864 -11.418 -7.637 1.00 91.00 88 VAL A CA 1
ATOM 702 C C . VAL A 1 88 ? 9.198 -12.751 -7.975 1.00 91.00 88 VAL A C 1
ATOM 704 O O . VAL A 1 88 ? 8.396 -13.244 -7.182 1.00 91.00 88 VAL A O 1
ATOM 707 N N . ARG A 1 89 ? 9.576 -13.403 -9.086 1.00 93.38 89 ARG A N 1
ATOM 708 C CA . ARG A 1 89 ? 9.050 -14.732 -9.450 1.00 93.38 89 ARG A CA 1
ATOM 709 C C . ARG A 1 89 ? 9.268 -15.767 -8.347 1.00 93.38 89 ARG A C 1
ATOM 711 O O . ARG A 1 89 ? 8.393 -16.595 -8.113 1.00 93.38 89 ARG A O 1
ATOM 718 N N . LYS A 1 90 ? 10.394 -15.703 -7.628 1.00 92.06 90 LYS A N 1
ATOM 719 C CA . LYS A 1 90 ? 10.680 -16.604 -6.500 1.00 92.06 90 LYS A CA 1
ATOM 720 C C . LYS A 1 90 ? 9.694 -16.430 -5.337 1.00 92.06 90 LYS A C 1
ATOM 722 O O . LYS A 1 90 ? 9.430 -17.403 -4.633 1.00 92.06 90 LYS A O 1
ATOM 727 N N . THR A 1 91 ? 9.149 -15.231 -5.129 1.00 90.81 91 THR A N 1
ATOM 728 C CA . THR A 1 91 ? 8.205 -14.949 -4.031 1.00 90.81 91 THR A CA 1
ATOM 729 C C . THR A 1 91 ? 6.741 -15.116 -4.447 1.00 90.81 91 THR A C 1
ATOM 731 O O . THR A 1 91 ? 5.885 -15.360 -3.592 1.00 90.81 91 THR A O 1
ATOM 734 N N . LEU A 1 92 ? 6.439 -15.099 -5.754 1.00 93.25 92 LEU A N 1
ATOM 735 C CA . LEU A 1 92 ? 5.079 -15.266 -6.283 1.00 93.25 92 LEU A CA 1
ATOM 736 C C . LEU A 1 92 ? 4.332 -16.511 -5.778 1.00 93.25 92 LEU A C 1
ATOM 738 O O . LEU A 1 92 ? 3.164 -16.353 -5.426 1.00 93.25 92 LEU A O 1
ATOM 742 N N . PRO A 1 93 ? 4.919 -17.723 -5.685 1.00 92.62 93 PRO A N 1
ATOM 743 C CA . PRO A 1 93 ? 4.181 -18.891 -5.203 1.00 92.62 93 PRO A CA 1
ATOM 744 C C . PRO A 1 93 ? 3.574 -18.688 -3.813 1.00 92.62 93 PRO A C 1
ATOM 746 O O . PRO A 1 93 ? 2.462 -19.140 -3.553 1.00 92.62 93 PRO A O 1
ATOM 749 N N . GLU A 1 94 ? 4.273 -17.981 -2.923 1.00 90.06 94 GLU A N 1
ATOM 750 C CA . GLU A 1 94 ? 3.766 -17.681 -1.583 1.00 90.06 94 GLU A CA 1
ATOM 751 C C . GLU A 1 94 ? 2.716 -16.565 -1.610 1.00 90.06 94 GLU A C 1
ATOM 753 O O . GLU A 1 94 ? 1.684 -16.671 -0.948 1.00 90.06 94 GLU A O 1
ATOM 758 N N . LYS A 1 95 ? 2.921 -15.537 -2.440 1.00 93.62 95 LYS A N 1
ATOM 759 C CA . LYS A 1 95 ? 1.941 -14.463 -2.653 1.00 93.62 95 LYS A CA 1
ATOM 760 C C . LYS A 1 95 ? 0.630 -14.985 -3.259 1.00 93.62 95 LYS A C 1
ATOM 762 O O . LYS A 1 95 ? -0.449 -14.563 -2.851 1.00 93.62 95 LYS A O 1
ATOM 767 N N . ARG A 1 96 ? 0.690 -15.967 -4.166 1.00 95.44 96 ARG A N 1
ATOM 768 C CA . ARG A 1 96 ? -0.495 -16.614 -4.762 1.00 95.44 96 ARG A CA 1
ATOM 769 C C . ARG A 1 96 ? -1.310 -17.417 -3.747 1.00 95.44 96 ARG A C 1
ATOM 771 O O . ARG A 1 96 ? -2.528 -17.479 -3.879 1.00 95.44 96 ARG A O 1
ATOM 778 N N . LYS A 1 97 ? -0.694 -17.956 -2.686 1.00 91.81 97 LYS A N 1
ATOM 779 C CA . LYS A 1 97 ? -1.444 -18.562 -1.563 1.00 91.81 97 LYS A CA 1
ATOM 780 C C . LYS A 1 97 ? -2.275 -17.537 -0.788 1.00 91.81 97 LYS A C 1
ATOM 782 O O . LYS A 1 97 ? -3.250 -17.914 -0.145 1.00 91.81 97 LYS A O 1
ATOM 787 N N . ASP A 1 98 ? -1.902 -16.260 -0.860 1.00 92.12 98 ASP A N 1
ATOM 788 C CA . ASP A 1 98 ? -2.687 -15.136 -0.343 1.00 92.12 98 ASP A CA 1
ATOM 789 C C . ASP A 1 98 ? -3.693 -14.584 -1.367 1.00 92.12 98 ASP A C 1
ATOM 791 O O . ASP A 1 98 ? -4.325 -13.570 -1.102 1.00 92.12 98 ASP A O 1
ATOM 795 N N . GLY A 1 99 ? -3.881 -15.242 -2.516 1.00 95.56 99 GLY A N 1
ATOM 796 C CA . GLY A 1 99 ? -4.892 -14.872 -3.509 1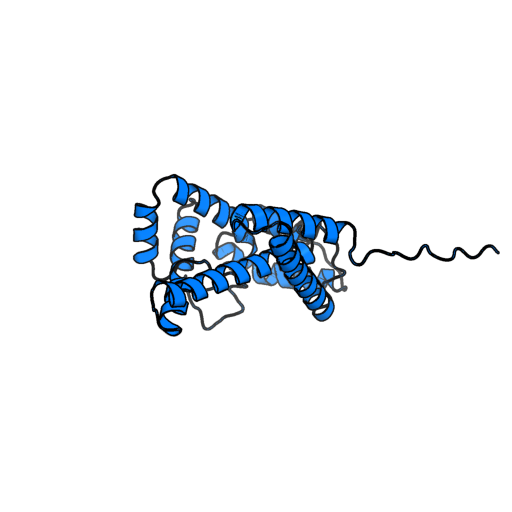.00 95.56 99 GLY A CA 1
ATOM 797 C C . GLY A 1 99 ? -4.473 -13.786 -4.503 1.00 95.56 99 GLY A C 1
ATOM 798 O O . GLY A 1 99 ? -5.350 -13.215 -5.157 1.00 95.56 99 GLY A O 1
ATOM 799 N N . VAL A 1 100 ? -3.167 -13.505 -4.624 1.00 97.50 100 VAL A N 1
ATOM 800 C CA . VAL A 1 100 ? -2.614 -12.662 -5.701 1.00 97.50 100 VAL A CA 1
ATOM 801 C C . VAL A 1 100 ? -2.885 -13.303 -7.060 1.00 97.50 100 VAL A C 1
ATOM 803 O O . VAL A 1 100 ? -2.573 -14.480 -7.272 1.00 97.50 100 VAL A O 1
ATOM 806 N N . LYS A 1 101 ? -3.451 -12.513 -7.970 1.00 97.44 101 LYS A N 1
ATOM 807 C CA . LYS A 1 101 ? -3.735 -12.875 -9.361 1.00 97.44 101 LYS A CA 1
ATOM 808 C C . LYS A 1 101 ? -2.788 -12.148 -10.317 1.00 97.44 101 LYS A C 1
ATOM 810 O O . LYS A 1 101 ? -2.007 -11.295 -9.905 1.00 97.44 101 LYS A O 1
ATOM 815 N N . ASP A 1 102 ? -2.854 -12.495 -11.594 1.00 97.94 102 ASP A N 1
ATOM 816 C CA . ASP A 1 102 ? -1.987 -11.909 -12.620 1.00 97.94 102 ASP A CA 1
ATOM 817 C C . ASP A 1 102 ? -2.302 -10.424 -12.813 1.00 97.94 102 ASP A C 1
ATOM 819 O O . ASP A 1 102 ? -1.390 -9.613 -12.941 1.00 97.94 102 ASP A O 1
ATOM 823 N N . GLU A 1 103 ? -3.576 -10.044 -12.708 1.00 97.50 103 GLU A N 1
ATOM 824 C CA . GLU A 1 103 ? -4.010 -8.650 -12.794 1.00 97.50 103 GLU A CA 1
ATOM 825 C C . GLU A 1 103 ? -3.429 -7.793 -11.658 1.00 97.50 103 GLU A C 1
ATOM 827 O O . GLU A 1 103 ? -3.083 -6.634 -11.877 1.00 97.50 103 GLU A O 1
ATOM 832 N N . ASP A 1 104 ? -3.251 -8.371 -10.466 1.00 97.69 104 ASP A N 1
ATOM 833 C CA . ASP A 1 104 ? -2.639 -7.698 -9.311 1.00 97.69 104 ASP A CA 1
ATOM 834 C C . ASP A 1 104 ? -1.140 -7.464 -9.525 1.00 97.69 104 ASP A C 1
ATOM 836 O O . ASP A 1 104 ? -0.587 -6.427 -9.148 1.00 97.69 104 ASP A O 1
ATOM 840 N N . ILE A 1 105 ? -0.478 -8.447 -10.145 1.00 96.94 105 ILE A N 1
ATOM 841 C CA . ILE A 1 105 ? 0.938 -8.374 -10.507 1.00 96.94 105 ILE A CA 1
ATOM 842 C C . ILE A 1 105 ? 1.129 -7.287 -11.563 1.00 96.94 105 ILE A C 1
ATOM 844 O O . ILE A 1 105 ? 1.983 -6.422 -11.380 1.00 96.94 105 ILE A O 1
ATOM 848 N N . LEU A 1 106 ? 0.308 -7.290 -12.617 1.00 96.19 106 LEU A N 1
ATOM 849 C CA . LEU A 1 106 ? 0.330 -6.268 -13.662 1.00 96.19 106 LEU A CA 1
ATOM 850 C C . LEU A 1 106 ? 0.079 -4.877 -13.078 1.00 96.19 106 LEU A C 1
ATOM 852 O O . LEU A 1 106 ? 0.870 -3.969 -13.320 1.00 96.19 106 LEU A O 1
ATOM 856 N N . TRP A 1 107 ? -0.963 -4.711 -12.258 1.00 95.31 107 TRP A N 1
ATOM 857 C CA . TRP A 1 107 ? -1.288 -3.423 -11.643 1.00 95.31 107 TRP A CA 1
ATOM 858 C C . TRP A 1 107 ? -0.116 -2.865 -10.831 1.00 95.31 107 TRP A C 1
ATOM 860 O O . TRP A 1 107 ? 0.303 -1.730 -11.052 1.00 95.31 107 TRP A O 1
ATOM 870 N N . TRP A 1 108 ? 0.450 -3.657 -9.918 1.00 95.75 108 TRP A N 1
ATOM 871 C CA . TRP A 1 108 ? 1.494 -3.170 -9.017 1.00 95.75 108 TRP A CA 1
ATOM 872 C C . TRP A 1 108 ? 2.844 -2.979 -9.710 1.00 95.75 108 TRP A C 1
ATOM 874 O O . TRP A 1 108 ? 3.537 -1.981 -9.482 1.00 95.75 108 TRP A O 1
ATOM 884 N N . TRP A 1 109 ? 3.248 -3.930 -10.551 1.00 94.38 109 TRP A N 1
ATOM 885 C CA . TRP A 1 109 ? 4.573 -3.903 -11.163 1.00 94.38 109 TRP A CA 1
ATOM 886 C C . TRP A 1 109 ? 4.649 -2.986 -12.390 1.00 94.38 109 TRP A C 1
ATOM 888 O O . TRP A 1 109 ? 5.744 -2.524 -12.703 1.00 94.38 109 TRP A O 1
ATOM 898 N N . ASN A 1 110 ? 3.519 -2.591 -12.990 1.00 94.56 110 ASN A N 1
ATOM 899 C CA . ASN A 1 110 ? 3.504 -1.585 -14.063 1.00 94.56 110 ASN A CA 1
ATOM 900 C C . ASN A 1 110 ? 3.412 -0.134 -13.581 1.00 94.56 110 ASN A C 1
ATOM 902 O O . ASN A 1 110 ? 3.583 0.795 -14.378 1.00 94.56 110 ASN A O 1
ATOM 906 N N . LEU A 1 111 ? 3.236 0.088 -12.280 1.00 92.62 111 LEU A N 1
ATOM 907 C CA . LEU A 1 111 ? 3.613 1.368 -11.690 1.00 92.62 111 LEU A CA 1
ATOM 908 C C . LEU A 1 111 ? 5.116 1.590 -11.899 1.00 92.62 111 LEU A C 1
ATOM 910 O O . LEU A 1 111 ? 5.917 0.657 -11.818 1.00 92.62 111 LEU A O 1
ATOM 914 N N . ASP A 1 112 ? 5.529 2.827 -12.154 1.00 91.56 112 ASP A N 1
ATOM 915 C CA . ASP A 1 112 ? 6.948 3.152 -12.065 1.00 91.56 112 ASP A CA 1
ATOM 916 C C . ASP A 1 112 ? 7.422 3.075 -10.601 1.00 91.56 112 ASP A C 1
ATOM 918 O O . ASP A 1 112 ? 6.635 3.077 -9.647 1.00 91.56 112 ASP A O 1
ATOM 922 N N . GLU A 1 113 ? 8.737 2.994 -10.417 1.00 92.25 113 GLU A N 1
ATOM 923 C CA . GLU A 1 113 ? 9.342 2.829 -9.097 1.00 92.25 113 GLU A CA 1
ATOM 924 C C . GLU A 1 113 ? 8.983 3.956 -8.118 1.00 92.25 113 GLU A C 1
ATOM 926 O O . GLU A 1 113 ? 8.763 3.700 -6.931 1.00 92.25 113 GLU A O 1
ATOM 931 N N . ILE A 1 114 ? 8.903 5.198 -8.601 1.00 95.44 114 ILE A N 1
ATOM 932 C CA . ILE A 1 114 ? 8.556 6.337 -7.753 1.00 95.44 114 ILE A CA 1
ATOM 933 C C . ILE A 1 114 ? 7.085 6.255 -7.365 1.00 95.44 114 ILE A C 1
ATOM 935 O O . ILE A 1 114 ? 6.777 6.412 -6.186 1.00 95.44 114 ILE A O 1
ATOM 939 N N . SER A 1 115 ? 6.194 5.918 -8.297 1.00 94.88 115 SER A N 1
ATOM 940 C CA . SER A 1 115 ? 4.776 5.700 -7.995 1.00 94.88 115 SER A CA 1
ATOM 941 C C . SER A 1 115 ? 4.561 4.614 -6.935 1.00 94.88 115 SER A C 1
ATOM 943 O O . SER A 1 115 ? 3.850 4.856 -5.957 1.00 94.88 115 SER A O 1
ATOM 945 N N . ARG A 1 116 ? 5.224 3.450 -7.040 1.00 94.81 116 ARG A N 1
ATOM 946 C CA . ARG A 1 116 ? 5.141 2.408 -5.993 1.00 94.81 116 ARG A CA 1
ATOM 947 C C . ARG A 1 116 ? 5.568 2.939 -4.628 1.00 94.81 116 ARG A C 1
ATOM 949 O O . ARG A 1 116 ? 4.874 2.728 -3.634 1.00 94.81 116 ARG A O 1
ATOM 956 N N . ARG A 1 117 ? 6.690 3.659 -4.568 1.00 95.75 117 ARG A N 1
ATOM 957 C CA . ARG A 1 117 ? 7.193 4.228 -3.311 1.00 95.75 117 ARG A CA 1
ATOM 958 C C . ARG A 1 117 ? 6.266 5.295 -2.747 1.00 95.75 117 ARG A C 1
ATOM 960 O O . ARG A 1 117 ? 6.020 5.277 -1.549 1.00 95.75 117 ARG A O 1
ATOM 967 N N . MET A 1 118 ? 5.661 6.131 -3.585 1.00 97.25 118 MET A N 1
ATOM 968 C CA . MET A 1 118 ? 4.660 7.107 -3.149 1.00 97.25 118 MET A CA 1
ATOM 969 C C . MET A 1 118 ? 3.422 6.438 -2.542 1.00 97.25 118 MET A C 1
ATOM 971 O O . MET A 1 118 ? 2.883 6.921 -1.545 1.00 97.25 118 MET A O 1
ATOM 975 N N . VAL A 1 119 ? 2.988 5.294 -3.083 1.00 96.12 119 VAL A N 1
ATOM 976 C CA . VAL A 1 119 ? 1.919 4.480 -2.482 1.00 96.12 119 VAL A CA 1
ATOM 977 C C . VAL A 1 119 ? 2.325 3.965 -1.095 1.00 96.12 119 VAL A C 1
ATOM 979 O O . VAL A 1 119 ? 1.516 4.008 -0.164 1.00 96.12 119 VAL A O 1
ATOM 982 N N . MET A 1 120 ? 3.571 3.513 -0.938 1.00 95.69 120 MET A N 1
ATOM 983 C CA . MET A 1 120 ? 4.105 3.039 0.344 1.00 95.69 120 MET A CA 1
ATOM 984 C C . MET A 1 120 ? 4.279 4.174 1.368 1.00 95.69 120 MET A C 1
ATOM 986 O O . MET A 1 120 ? 3.954 3.989 2.539 1.00 95.69 120 MET A O 1
ATOM 990 N N . GLU A 1 121 ? 4.744 5.352 0.946 1.00 95.94 121 GLU A N 1
ATOM 991 C CA . GLU A 1 121 ? 4.862 6.541 1.803 1.00 95.94 121 GLU A CA 1
ATOM 992 C C . GLU A 1 121 ? 3.487 7.009 2.291 1.00 95.94 121 GLU A C 1
ATOM 994 O O . GLU A 1 121 ? 3.314 7.293 3.474 1.00 95.94 121 GLU A O 1
ATOM 999 N N . LEU A 1 122 ? 2.478 7.022 1.413 1.00 94.56 122 LEU A N 1
ATOM 1000 C CA . LEU A 1 122 ? 1.112 7.384 1.797 1.00 94.56 122 LEU A CA 1
ATOM 1001 C C . LEU A 1 122 ? 0.538 6.413 2.833 1.00 94.56 122 LEU A C 1
ATOM 1003 O O . LEU A 1 122 ? -0.110 6.832 3.790 1.00 94.56 122 LEU A O 1
ATOM 1007 N N . ASP A 1 123 ? 0.772 5.113 2.648 1.00 94.56 123 ASP A N 1
ATOM 1008 C CA . ASP A 1 123 ? 0.373 4.080 3.604 1.00 94.56 123 ASP A CA 1
ATOM 1009 C C . ASP A 1 123 ? 1.000 4.298 4.984 1.00 94.56 123 ASP A C 1
ATOM 1011 O O . ASP A 1 123 ? 0.311 4.232 6.005 1.00 94.56 123 ASP A O 1
ATOM 1015 N N . TRP A 1 124 ? 2.301 4.592 5.008 1.00 93.12 124 TRP A N 1
ATOM 1016 C CA . TRP A 1 124 ? 3.022 4.895 6.236 1.00 93.12 124 TRP A CA 1
ATOM 1017 C C . TRP A 1 124 ? 2.488 6.167 6.902 1.00 93.12 124 TRP A C 1
ATOM 1019 O O . TRP A 1 124 ? 2.209 6.152 8.102 1.00 93.12 124 TRP A O 1
ATOM 1029 N N . LEU A 1 125 ? 2.275 7.236 6.132 1.00 93.12 125 LEU A N 1
ATOM 1030 C CA . LEU A 1 125 ? 1.732 8.502 6.619 1.00 93.12 125 LEU A CA 1
ATOM 1031 C C . LEU A 1 125 ? 0.349 8.315 7.257 1.00 93.12 125 LEU A C 1
ATOM 1033 O O . LEU A 1 125 ? 0.124 8.757 8.383 1.00 93.12 125 LEU A O 1
ATOM 1037 N N . LEU A 1 126 ? -0.563 7.623 6.568 1.00 91.38 126 LEU A N 1
ATOM 1038 C CA . LEU A 1 126 ? -1.914 7.335 7.058 1.00 91.38 126 LEU A CA 1
ATOM 1039 C C . LEU A 1 126 ? -1.885 6.581 8.392 1.00 91.38 126 LEU A C 1
ATOM 1041 O O . LEU A 1 126 ? -2.586 6.944 9.338 1.00 91.38 126 LEU A O 1
ATOM 1045 N N . LYS A 1 127 ? -1.040 5.553 8.497 1.00 93.19 127 LYS A N 1
ATOM 1046 C CA . LYS A 1 127 ? -0.901 4.759 9.725 1.00 93.19 127 LYS A CA 1
ATOM 1047 C C . LYS A 1 127 ? -0.278 5.557 10.865 1.00 93.19 127 LYS A C 1
ATOM 1049 O O . LYS A 1 127 ? -0.760 5.461 11.990 1.00 93.19 127 LYS A O 1
ATOM 1054 N N . SER A 1 128 ? 0.750 6.353 10.583 1.00 92.00 128 SER A N 1
ATOM 1055 C CA . SER A 1 128 ? 1.399 7.225 11.570 1.00 92.00 128 SER A CA 1
ATOM 1056 C C . SER A 1 128 ? 0.451 8.318 12.072 1.00 92.00 128 SER A C 1
ATOM 1058 O O . SER A 1 128 ? 0.432 8.624 13.267 1.00 92.00 128 SER A O 1
ATOM 1060 N N . SER A 1 129 ? -0.391 8.858 11.188 1.00 91.19 129 SER A N 1
ATOM 1061 C CA . SER A 1 129 ? -1.453 9.801 11.549 1.00 91.19 129 SER A CA 1
ATOM 1062 C C . SER A 1 129 ? -2.495 9.143 12.458 1.00 91.19 129 SER A C 1
ATOM 1064 O O . SER A 1 129 ? -2.755 9.645 13.551 1.00 91.19 129 SER A O 1
ATOM 1066 N N . ASN A 1 130 ? -3.002 7.961 12.088 1.00 90.69 130 ASN A N 1
ATOM 1067 C CA . ASN A 1 130 ? -3.941 7.196 12.917 1.00 90.69 130 ASN A CA 1
ATOM 1068 C C . ASN A 1 130 ? -3.362 6.877 14.303 1.00 90.69 130 ASN A C 1
ATOM 1070 O O . ASN A 1 130 ? -4.027 7.103 15.310 1.00 90.69 130 ASN A O 1
ATOM 1074 N N . TYR A 1 131 ? -2.109 6.425 14.370 1.00 94.62 131 TYR A N 1
ATOM 1075 C CA . TYR A 1 131 ? -1.399 6.206 15.631 1.00 94.62 131 TYR A CA 1
ATOM 1076 C C . TYR A 1 131 ? -1.365 7.470 16.503 1.00 94.62 131 TYR A C 1
ATOM 1078 O O . TYR A 1 131 ? -1.694 7.426 17.689 1.00 94.62 131 TYR A O 1
ATOM 1086 N N . SER A 1 132 ? -1.020 8.610 15.903 1.00 93.62 132 SER A N 1
ATOM 1087 C CA . SER A 1 132 ? -0.932 9.894 16.605 1.00 93.62 132 SER A CA 1
ATOM 1088 C C . SER A 1 132 ? -2.300 10.364 17.111 1.00 93.62 132 SER A C 1
ATOM 1090 O O . SER A 1 132 ? -2.410 10.878 18.226 1.00 93.62 132 SER A O 1
ATOM 1092 N N . LEU A 1 133 ? -3.359 10.153 16.323 1.00 91.88 133 LEU A N 1
ATOM 1093 C CA . LEU A 1 133 ? -4.737 10.461 16.707 1.00 91.88 133 LEU A CA 1
ATOM 1094 C C . LEU A 1 133 ? -5.229 9.578 17.858 1.00 91.88 133 LEU A C 1
ATOM 1096 O O . LEU A 1 133 ? -5.914 10.078 18.747 1.00 91.88 133 LEU A O 1
ATOM 1100 N N . GLU A 1 134 ? -4.863 8.296 17.883 1.00 93.44 134 GLU A N 1
ATOM 1101 C CA . GLU A 1 134 ? -5.213 7.383 18.977 1.00 93.44 134 GLU A CA 1
ATOM 1102 C C . GLU A 1 134 ? -4.615 7.834 20.321 1.00 93.44 134 GLU A C 1
ATOM 1104 O O . GLU A 1 134 ? -5.294 7.794 21.347 1.00 93.44 134 GLU A O 1
ATOM 1109 N N . ILE A 1 135 ? -3.385 8.350 20.322 1.00 95.69 135 ILE A N 1
ATOM 1110 C CA . ILE A 1 135 ? -2.776 8.929 21.529 1.00 95.69 135 ILE A CA 1
ATOM 1111 C C . ILE A 1 135 ? -3.468 10.242 21.899 1.00 95.69 135 ILE A C 1
ATOM 1113 O O . ILE A 1 135 ? -3.914 10.417 23.032 1.00 95.69 135 ILE A O 1
ATOM 1117 N N . LYS A 1 136 ? -3.581 11.168 20.941 1.00 95.19 136 LYS A N 1
ATOM 1118 C CA . LYS A 1 136 ? -4.049 12.535 21.205 1.00 95.19 136 LYS A CA 1
ATOM 1119 C C . LYS A 1 136 ? -5.520 12.593 21.616 1.00 95.19 136 LYS A C 1
ATOM 1121 O O . LYS A 1 136 ? -5.863 13.338 22.528 1.00 95.19 136 LYS A O 1
ATOM 1126 N N . ASN A 1 137 ? -6.379 11.838 20.935 1.00 93.50 137 ASN A N 1
ATOM 1127 C CA . ASN A 1 137 ? -7.828 11.953 21.098 1.00 93.50 137 ASN A CA 1
ATOM 1128 C C . ASN A 1 137 ? -8.395 10.908 22.062 1.00 93.50 137 ASN A C 1
ATOM 1130 O O . ASN A 1 137 ? -9.379 11.194 22.739 1.00 93.50 137 ASN A O 1
ATOM 1134 N N . ASN A 1 138 ? -7.791 9.716 22.135 1.00 92.19 138 ASN A N 1
ATOM 1135 C CA . ASN A 1 138 ? -8.289 8.623 22.977 1.00 92.19 138 ASN A CA 1
ATOM 1136 C C . ASN A 1 138 ? -7.427 8.379 24.226 1.00 92.19 138 ASN A C 1
ATOM 1138 O O . ASN A 1 138 ? -7.777 7.521 25.034 1.00 92.19 138 ASN A O 1
ATOM 1142 N N . GLY A 1 139 ? -6.325 9.120 24.404 1.00 95.69 139 GLY A N 1
ATOM 1143 C CA . GLY A 1 139 ? -5.473 9.035 25.594 1.00 95.69 139 GLY A CA 1
ATOM 1144 C C . GLY A 1 139 ? -4.773 7.686 25.760 1.00 95.69 139 GLY A C 1
ATOM 1145 O O . GLY A 1 139 ? -4.422 7.316 26.879 1.00 95.69 139 GLY A O 1
ATOM 1146 N N . LEU A 1 140 ? -4.610 6.929 24.671 1.00 96.50 140 LEU A N 1
ATOM 1147 C CA . LEU A 1 140 ? -3.986 5.611 24.712 1.00 96.50 140 LEU A CA 1
ATOM 1148 C C . LEU A 1 140 ? -2.482 5.719 24.961 1.00 96.50 140 LEU A C 1
ATOM 1150 O O . LEU A 1 140 ? -1.822 6.642 24.481 1.00 96.50 140 LEU A O 1
ATOM 1154 N N . SER A 1 141 ? -1.920 4.725 25.649 1.00 97.06 141 SER A N 1
ATOM 1155 C CA . SER A 1 141 ? -0.468 4.546 25.687 1.00 97.06 141 SER A CA 1
ATOM 1156 C C . SER A 1 141 ? 0.078 4.202 24.297 1.00 97.06 141 SER A C 1
ATOM 1158 O O . SER A 1 141 ? -0.638 3.674 23.443 1.00 97.06 141 SER A O 1
ATOM 1160 N N . GLU A 1 142 ? 1.377 4.414 24.073 1.00 95.50 142 GLU A N 1
ATOM 1161 C CA . GLU A 1 142 ? 2.035 4.072 22.801 1.00 95.50 142 GLU A CA 1
ATOM 1162 C C . GLU A 1 142 ? 1.777 2.615 22.387 1.00 95.50 142 GLU A C 1
ATOM 1164 O O . GLU A 1 142 ? 1.438 2.318 21.240 1.00 95.50 142 GLU A O 1
ATOM 1169 N N . LYS A 1 143 ? 1.865 1.684 23.345 1.00 95.88 143 LYS A N 1
ATOM 1170 C CA . LYS A 1 143 ? 1.624 0.258 23.102 1.00 95.88 143 LYS A CA 1
ATOM 1171 C C . LYS A 1 143 ? 0.182 -0.009 22.666 1.00 95.88 143 LYS A C 1
ATOM 1173 O O . LYS A 1 143 ? -0.039 -0.784 21.735 1.00 95.88 143 LYS A O 1
ATOM 1178 N N . GLU A 1 144 ? -0.794 0.615 23.318 1.00 95.94 144 GLU A N 1
ATOM 1179 C CA . GLU A 1 144 ? -2.210 0.474 22.968 1.00 95.94 144 GLU A CA 1
ATOM 1180 C C . GLU A 1 144 ? -2.519 1.104 21.609 1.00 95.94 144 GLU A C 1
ATOM 1182 O O . GLU A 1 144 ? -3.200 0.483 20.793 1.00 95.94 144 GLU A O 1
ATOM 1187 N N . ALA A 1 145 ? -1.959 2.280 21.322 1.00 95.88 145 ALA A N 1
ATOM 1188 C CA . ALA A 1 145 ? -2.110 2.956 20.039 1.00 95.88 145 ALA A CA 1
ATOM 1189 C C . ALA A 1 145 ? -1.507 2.139 18.884 1.00 95.88 145 ALA A C 1
ATOM 1191 O O . ALA A 1 145 ? -2.129 2.020 17.825 1.00 95.88 145 ALA A O 1
ATOM 1192 N N . ILE A 1 146 ? -0.351 1.489 19.083 1.00 92.88 146 ILE A N 1
ATOM 1193 C CA . ILE A 1 146 ? 0.232 0.558 18.100 1.00 92.88 146 ILE A CA 1
ATOM 1194 C C . ILE A 1 146 ? -0.711 -0.621 17.847 1.00 92.88 146 ILE A C 1
ATOM 1196 O O . ILE A 1 146 ? -0.986 -0.959 16.692 1.00 92.88 146 ILE A O 1
ATOM 1200 N N . LEU A 1 147 ? -1.202 -1.265 18.911 1.00 92.31 147 LEU A N 1
ATOM 1201 C CA . LEU A 1 147 ? -2.101 -2.415 18.789 1.00 92.31 147 LEU A CA 1
ATOM 1202 C C . LEU A 1 147 ? -3.402 -2.029 18.085 1.00 92.31 147 LEU A C 1
ATOM 1204 O O . LEU A 1 147 ? -3.858 -2.750 17.199 1.00 92.31 147 LEU A O 1
ATOM 1208 N N . ARG A 1 148 ? -3.960 -0.867 18.421 1.00 93.06 148 ARG A N 1
ATOM 1209 C CA . ARG A 1 148 ? -5.183 -0.351 17.814 1.00 93.06 148 ARG A CA 1
ATOM 1210 C C . ARG A 1 148 ? -4.989 0.037 16.353 1.00 93.06 148 ARG A C 1
ATOM 1212 O O . ARG A 1 148 ? -5.798 -0.349 15.515 1.00 93.06 148 ARG A O 1
ATOM 1219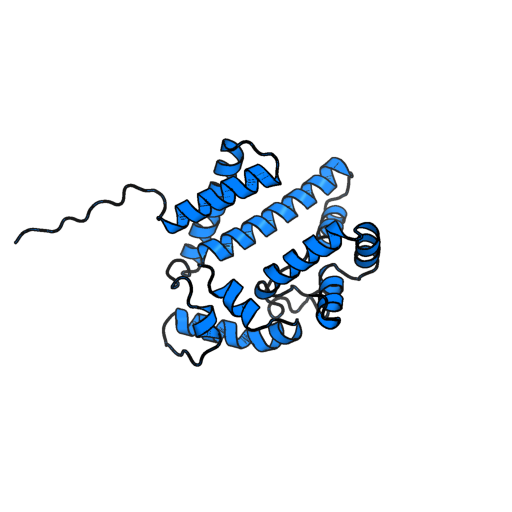 N N . THR A 1 149 ? -3.875 0.679 16.015 1.00 93.25 149 THR A N 1
ATOM 1220 C CA . THR A 1 149 ? -3.528 0.978 14.618 1.00 93.25 149 THR A CA 1
ATOM 1221 C C . THR A 1 149 ? -3.427 -0.314 13.807 1.00 93.25 149 THR A C 1
ATOM 1223 O O . THR A 1 149 ? -4.066 -0.435 12.765 1.00 93.25 149 THR A O 1
ATOM 1226 N N . LYS A 1 150 ? -2.722 -1.335 14.312 1.00 91.12 150 LYS A N 1
ATOM 1227 C CA . LYS A 1 150 ? -2.623 -2.655 13.657 1.00 91.12 150 LYS A CA 1
ATOM 1228 C C . LYS A 1 150 ? -3.959 -3.394 13.560 1.00 91.12 150 LYS A C 1
ATOM 1230 O O . LYS A 1 150 ? -4.155 -4.194 12.649 1.00 91.12 150 LYS A O 1
ATOM 1235 N N . LYS A 1 151 ? -4.876 -3.153 14.498 1.00 93.38 151 LYS A N 1
ATOM 1236 C CA . LYS A 1 151 ? -6.199 -3.782 14.516 1.00 93.38 151 LYS A CA 1
ATOM 1237 C C . LYS A 1 151 ? -7.092 -3.303 13.375 1.00 93.38 151 LYS A C 1
ATOM 1239 O O . LYS A 1 151 ? -7.894 -4.095 12.895 1.00 93.38 151 LYS A O 1
ATOM 1244 N N . TYR A 1 152 ? -6.937 -2.051 12.947 1.00 91.88 152 TYR A N 1
ATOM 1245 C CA . TYR A 1 152 ? -7.804 -1.408 11.954 1.00 91.88 152 T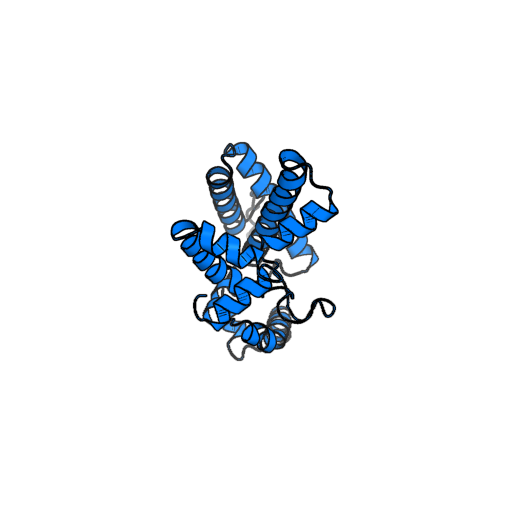YR A CA 1
ATOM 1246 C C . TYR A 1 152 ? -7.118 -1.072 10.630 1.00 91.88 152 TYR A C 1
ATOM 1248 O O . TYR A 1 152 ? -7.749 -0.484 9.759 1.00 91.88 152 TYR A O 1
ATOM 1256 N N . ASN A 1 153 ? -5.844 -1.430 10.463 1.00 93.12 153 ASN A N 1
ATOM 1257 C CA . ASN A 1 153 ? -5.104 -1.147 9.241 1.00 93.12 153 ASN A CA 1
ATOM 1258 C C . ASN A 1 153 ? -4.410 -2.415 8.729 1.00 93.12 153 ASN A C 1
ATOM 1260 O O . ASN A 1 153 ? -3.777 -3.126 9.519 1.00 93.12 153 ASN A O 1
ATOM 1264 N N . PRO A 1 154 ? -4.464 -2.689 7.413 1.00 94.25 154 PRO A N 1
ATOM 1265 C CA . PRO A 1 154 ? -3.714 -3.789 6.828 1.00 94.25 154 PRO A CA 1
ATOM 1266 C C . PRO A 1 154 ? -2.215 -3.531 6.951 1.00 94.25 154 PRO A C 1
ATOM 1268 O O . PRO A 1 154 ? -1.755 -2.399 6.836 1.00 94.25 154 PRO A O 1
ATOM 1271 N N . THR A 1 155 ? -1.425 -4.579 7.152 1.00 92.94 155 THR A N 1
ATOM 1272 C CA . THR A 1 155 ? 0.041 -4.508 7.066 1.00 92.94 155 THR A CA 1
ATOM 1273 C C . THR A 1 155 ? 0.488 -5.146 5.762 1.00 92.94 155 THR A C 1
ATOM 1275 O O . THR A 1 155 ? 0.193 -6.321 5.546 1.00 92.94 155 THR A O 1
ATOM 1278 N N . TYR A 1 156 ? 1.203 -4.393 4.924 1.00 93.94 156 TYR A N 1
ATOM 1279 C CA . TYR A 1 156 ? 1.717 -4.860 3.637 1.00 93.94 156 TYR A CA 1
ATOM 1280 C C . TYR A 1 156 ? 3.221 -5.142 3.692 1.00 93.94 156 TYR A C 1
ATOM 1282 O O . TYR A 1 156 ? 3.940 -4.536 4.487 1.00 93.94 156 TYR A O 1
ATOM 1290 N N . GLY A 1 157 ? 3.689 -6.067 2.858 1.00 90.62 157 GLY A N 1
ATOM 1291 C CA . GLY A 1 157 ? 5.092 -6.467 2.763 1.00 90.62 157 GLY A CA 1
ATOM 1292 C C . GLY A 1 157 ? 5.259 -7.801 2.041 1.00 90.62 157 GLY A C 1
ATOM 1293 O O . GLY A 1 157 ? 4.282 -8.372 1.555 1.00 90.62 157 GLY A O 1
ATOM 1294 N N . ASP A 1 158 ? 6.489 -8.314 1.986 1.00 83.44 158 ASP A N 1
ATOM 1295 C CA . ASP A 1 158 ? 6.719 -9.681 1.523 1.00 83.44 158 ASP A CA 1
ATOM 1296 C C . ASP A 1 158 ? 6.344 -10.674 2.641 1.00 83.44 158 ASP A C 1
ATOM 1298 O O . ASP A 1 158 ? 6.918 -10.619 3.737 1.00 83.44 158 ASP A O 1
ATOM 1302 N N . PRO A 1 159 ? 5.384 -11.589 2.411 1.00 76.00 159 PRO A N 1
ATOM 1303 C CA . PRO A 1 159 ? 5.003 -12.560 3.428 1.00 76.00 159 PRO A CA 1
ATOM 1304 C C . PRO A 1 159 ? 6.126 -13.538 3.816 1.00 76.00 159 PRO A C 1
ATOM 1306 O O . PRO A 1 159 ? 6.057 -14.134 4.890 1.00 76.00 159 PRO A O 1
ATOM 1309 N N . GLY A 1 160 ? 7.140 -13.714 2.961 1.00 68.56 160 GLY A N 1
ATOM 1310 C CA . GLY A 1 160 ? 8.286 -14.594 3.187 1.00 68.56 160 GLY A CA 1
ATOM 1311 C C . GLY A 1 160 ? 9.427 -13.975 4.003 1.00 68.56 160 GLY A C 1
ATOM 1312 O O . GLY A 1 160 ? 10.269 -14.715 4.508 1.00 68.56 160 GLY A O 1
ATOM 1313 N N . GLU A 1 161 ? 9.465 -12.649 4.172 1.00 66.62 161 GLU A N 1
ATOM 1314 C CA . GLU A 1 161 ? 10.601 -11.952 4.804 1.00 66.62 161 GLU A CA 1
ATOM 1315 C C . GLU A 1 161 ? 10.494 -11.810 6.330 1.00 66.62 161 GLU A C 1
ATOM 1317 O O . GLU A 1 161 ? 11.503 -11.584 7.000 1.00 66.62 161 GLU A O 1
ATOM 1322 N N . LEU A 1 162 ? 9.304 -11.987 6.919 1.00 62.28 162 LEU A N 1
ATOM 1323 C CA . LEU A 1 162 ? 9.092 -11.880 8.370 1.00 62.28 162 LEU A CA 1
ATOM 1324 C C . LEU A 1 162 ? 8.739 -13.244 8.992 1.00 62.28 162 LEU A C 1
ATOM 1326 O O . LEU A 1 162 ? 7.589 -13.464 9.374 1.00 62.28 162 LEU A O 1
ATOM 1330 N N . PRO A 1 163 ? 9.714 -14.158 9.181 1.00 56.12 163 PRO A N 1
ATOM 1331 C CA . PRO A 1 163 ? 9.462 -15.533 9.639 1.00 56.12 163 PRO A CA 1
ATOM 1332 C C . PRO A 1 163 ? 8.864 -15.634 11.055 1.00 56.12 163 PRO A C 1
ATOM 1334 O O . PRO A 1 163 ? 8.360 -16.689 11.450 1.00 56.12 163 PRO A O 1
ATOM 1337 N N . HIS A 1 164 ? 8.913 -14.549 11.837 1.00 62.91 164 HIS A N 1
ATOM 1338 C CA . HIS A 1 164 ? 8.306 -14.467 13.167 1.00 62.91 164 HIS A CA 1
ATOM 1339 C C . HIS A 1 164 ? 6.796 -14.174 13.126 1.00 62.91 164 HIS A C 1
ATOM 1341 O O . HIS A 1 164 ? 6.096 -14.479 14.091 1.00 62.91 164 HIS A O 1
ATOM 1347 N N . LEU A 1 165 ? 6.275 -13.629 12.022 1.00 65.06 165 LEU A N 1
ATOM 1348 C CA . LEU A 1 165 ? 4.840 -13.473 11.800 1.00 65.06 165 LEU A CA 1
ATOM 1349 C C . LEU A 1 165 ? 4.334 -14.695 11.031 1.00 65.06 165 LEU A C 1
ATOM 1351 O O . LEU A 1 165 ? 4.570 -14.841 9.837 1.00 65.06 165 LEU A O 1
ATOM 1355 N N . LYS A 1 166 ? 3.651 -15.603 11.733 1.00 71.81 166 LYS A N 1
ATOM 1356 C CA . LYS A 1 166 ? 3.148 -16.861 11.163 1.00 71.81 166 LYS A CA 1
ATOM 1357 C C . LYS A 1 166 ? 1.645 -16.805 10.895 1.00 71.81 166 LYS A C 1
ATOM 1359 O O . LYS A 1 166 ? 0.903 -16.076 11.556 1.00 71.81 166 LYS A O 1
ATOM 1364 N N . GLY A 1 167 ? 1.205 -17.632 9.949 1.00 84.31 167 GLY A N 1
ATOM 1365 C CA . GLY A 1 167 ? -0.207 -17.811 9.616 1.00 84.31 167 GLY A CA 1
ATOM 1366 C C . GLY A 1 167 ? -0.844 -16.547 9.041 1.00 84.31 167 GLY A C 1
ATOM 1367 O O . GLY A 1 167 ? -0.216 -15.800 8.296 1.00 84.31 167 GLY A O 1
ATOM 1368 N N . ASP A 1 168 ? -2.095 -16.293 9.413 1.00 89.44 168 ASP A N 1
ATOM 1369 C CA . ASP A 1 168 ? -2.923 -15.253 8.791 1.00 89.44 168 ASP A CA 1
ATOM 1370 C C . ASP A 1 168 ? -2.580 -13.817 9.225 1.00 89.44 168 ASP A C 1
ATOM 1372 O O . ASP A 1 168 ? -3.076 -12.854 8.639 1.00 89.44 168 ASP A O 1
ATOM 1376 N N . ASN A 1 169 ? -1.689 -13.661 10.208 1.00 87.94 169 ASN A N 1
ATOM 1377 C CA . ASN A 1 169 ? -1.252 -12.365 10.735 1.00 87.94 169 ASN A CA 1
ATOM 1378 C C . ASN A 1 169 ? -0.033 -11.780 10.005 1.00 87.94 169 ASN A C 1
ATOM 1380 O O . ASN A 1 169 ? 0.345 -10.639 10.271 1.00 87.94 169 ASN A O 1
ATOM 1384 N N . ARG A 1 170 ? 0.599 -12.550 9.110 1.00 90.38 170 ARG A N 1
ATOM 1385 C CA . ARG A 1 170 ? 1.744 -12.091 8.309 1.00 90.38 170 ARG A CA 1
ATOM 1386 C C . ARG A 1 170 ? 1.358 -10.924 7.386 1.00 90.38 170 ARG A C 1
ATOM 1388 O O . ARG A 1 170 ? 0.162 -10.744 7.116 1.00 90.38 170 ARG A O 1
ATOM 1395 N N . PRO A 1 171 ? 2.317 -10.124 6.891 1.00 92.25 171 PRO A N 1
ATOM 1396 C CA . PRO A 1 171 ? 2.025 -9.063 5.930 1.00 92.25 171 PRO A CA 1
ATOM 1397 C C . PRO A 1 171 ? 1.267 -9.585 4.704 1.00 92.25 171 PRO A C 1
ATOM 1399 O O . PRO A 1 171 ? 1.386 -10.755 4.342 1.00 92.25 171 PRO A O 1
ATOM 1402 N N . LEU A 1 172 ? 0.445 -8.735 4.099 1.00 94.94 172 LEU A N 1
ATOM 1403 C CA . LEU A 1 172 ? -0.187 -8.996 2.809 1.00 94.94 172 LEU A CA 1
ATOM 1404 C C . LEU A 1 172 ? 0.736 -8.508 1.682 1.00 94.94 172 LEU A C 1
ATOM 1406 O O . LEU A 1 172 ? 1.373 -7.467 1.850 1.00 94.94 172 LEU A O 1
ATOM 1410 N N . PRO A 1 173 ? 0.794 -9.200 0.534 1.00 95.75 173 PRO A N 1
ATOM 1411 C CA . PRO A 1 173 ? 1.509 -8.703 -0.639 1.00 95.75 173 PRO A CA 1
ATOM 1412 C C . PRO A 1 173 ? 1.003 -7.317 -1.065 1.00 95.75 173 PRO A C 1
ATOM 1414 O O . PRO A 1 173 ? -0.204 -7.065 -1.039 1.00 95.75 173 PRO A O 1
ATOM 1417 N N . TRP A 1 174 ? 1.911 -6.424 -1.470 1.00 96.50 174 TRP A N 1
ATOM 1418 C CA . TRP A 1 174 ? 1.548 -5.090 -1.972 1.00 96.50 174 TRP A CA 1
ATOM 1419 C C . TRP A 1 174 ? 0.687 -5.157 -3.235 1.00 96.50 174 TRP A C 1
ATOM 1421 O O . TRP A 1 174 ? -0.161 -4.291 -3.437 1.00 96.50 174 TRP A O 1
ATOM 1431 N N . GLU A 1 175 ? 0.844 -6.222 -4.022 1.00 97.06 175 GLU A N 1
ATOM 1432 C CA . GLU A 1 175 ? 0.051 -6.509 -5.215 1.00 97.06 175 GLU A CA 1
ATOM 1433 C C . GLU A 1 175 ? -1.463 -6.527 -4.926 1.00 97.06 175 GLU A C 1
ATOM 1435 O O . GLU A 1 175 ? -2.252 -6.092 -5.754 1.00 97.06 175 GLU A O 1
ATOM 1440 N N . LEU A 1 176 ? -1.892 -6.933 -3.722 1.00 97.56 176 LEU A N 1
ATOM 1441 C CA . LEU A 1 176 ? -3.318 -6.989 -3.360 1.00 97.56 176 LEU A CA 1
ATOM 1442 C C . LEU A 1 176 ? -3.937 -5.636 -2.990 1.00 97.56 176 LEU A C 1
ATOM 1444 O O . LEU A 1 176 ? -5.146 -5.568 -2.750 1.00 97.56 176 LEU A O 1
ATOM 1448 N N . ARG A 1 177 ? -3.135 -4.573 -2.859 1.00 96.56 177 ARG A N 1
ATOM 1449 C CA . ARG A 1 177 ? -3.579 -3.314 -2.247 1.00 96.56 177 ARG A CA 1
ATOM 1450 C C . ARG A 1 177 ? -4.797 -2.714 -2.948 1.00 96.56 177 ARG A C 1
ATOM 1452 O O . ARG A 1 177 ? -5.699 -2.254 -2.255 1.00 96.56 177 ARG A O 1
ATOM 1459 N N . ASP A 1 178 ? -4.836 -2.728 -4.279 1.00 95.56 178 ASP A N 1
ATOM 1460 C CA . ASP A 1 178 ? -5.937 -2.132 -5.046 1.00 95.56 178 ASP A CA 1
ATOM 1461 C C . ASP A 1 178 ? -7.271 -2.840 -4.790 1.00 95.56 178 ASP A C 1
ATOM 1463 O O . ASP A 1 178 ? -8.227 -2.229 -4.312 1.00 95.56 178 ASP A O 1
ATOM 1467 N N . ARG A 1 179 ? -7.307 -4.167 -4.976 1.00 96.94 179 ARG A N 1
ATOM 1468 C CA . ARG A 1 179 ? -8.489 -4.993 -4.678 1.00 96.94 179 ARG A CA 1
ATOM 1469 C C . ARG A 1 179 ? -8.942 -4.856 -3.230 1.00 96.94 179 ARG A C 1
ATOM 1471 O O . ARG A 1 179 ? -10.141 -4.764 -2.968 1.00 96.94 179 ARG A O 1
ATOM 1478 N N . ILE A 1 180 ? -7.998 -4.817 -2.286 1.00 97.44 180 ILE A N 1
ATOM 1479 C CA . ILE A 1 180 ? -8.318 -4.595 -0.873 1.00 97.44 180 ILE A CA 1
ATOM 1480 C C . ILE A 1 180 ? -8.951 -3.216 -0.685 1.00 97.44 180 ILE A C 1
ATOM 1482 O O . ILE A 1 180 ? -9.980 -3.128 -0.023 1.00 97.44 180 ILE A O 1
ATOM 1486 N N . ASN A 1 181 ? -8.400 -2.152 -1.270 1.00 94.94 181 ASN A N 1
ATOM 1487 C CA . ASN A 1 181 ? -8.970 -0.808 -1.157 1.00 94.94 181 ASN A CA 1
ATOM 1488 C C . ASN A 1 181 ? -10.390 -0.743 -1.738 1.00 94.94 181 ASN A C 1
ATOM 1490 O O . ASN A 1 181 ? -11.294 -0.252 -1.063 1.00 94.94 181 ASN A O 1
ATOM 1494 N N . ILE A 1 182 ? -10.618 -1.327 -2.919 1.00 95.62 182 ILE A N 1
ATOM 1495 C CA . ILE A 1 182 ? -11.950 -1.433 -3.542 1.00 95.62 182 ILE A CA 1
ATOM 1496 C C . ILE A 1 182 ? -12.934 -2.150 -2.607 1.00 95.62 182 ILE A C 1
ATOM 1498 O O . ILE A 1 182 ? -14.068 -1.700 -2.403 1.00 95.62 182 ILE A O 1
ATOM 1502 N N . PHE A 1 183 ? -12.507 -3.259 -1.998 1.00 96.50 183 PHE A N 1
ATOM 1503 C CA . PHE A 1 183 ? -13.316 -3.973 -1.017 1.00 96.50 183 PHE A CA 1
ATOM 1504 C C . PHE A 1 183 ? -13.611 -3.114 0.219 1.00 96.50 183 PHE A C 1
ATOM 1506 O O . PHE A 1 183 ? -14.769 -3.023 0.632 1.00 96.50 183 PHE A O 1
ATOM 1513 N N . LEU A 1 184 ? -12.597 -2.453 0.786 1.00 94.44 184 LEU A N 1
ATOM 1514 C CA . LEU A 1 184 ? -12.741 -1.592 1.960 1.00 94.44 184 LEU A CA 1
ATOM 1515 C C . LEU A 1 184 ? -13.733 -0.451 1.700 1.00 94.44 184 LEU A C 1
ATOM 1517 O O . LEU A 1 184 ? -14.632 -0.221 2.509 1.00 94.44 184 LEU A O 1
ATOM 1521 N N . GLU A 1 185 ? -13.657 0.205 0.545 1.00 92.69 185 GLU A N 1
ATOM 1522 C CA . GLU A 1 185 ? -14.626 1.232 0.157 1.00 92.69 185 GLU A CA 1
ATOM 1523 C C . GLU A 1 185 ? -16.057 0.688 0.069 1.00 92.69 185 GLU A C 1
ATOM 1525 O O . GLU A 1 185 ? -17.002 1.319 0.557 1.00 92.69 185 GLU A O 1
ATOM 1530 N N . LYS A 1 186 ? -16.236 -0.500 -0.522 1.00 93.81 186 LYS A N 1
ATOM 1531 C CA . LYS A 1 186 ? -17.549 -1.147 -0.649 1.00 93.81 186 LYS A CA 1
ATOM 1532 C C . LYS A 1 186 ? -18.153 -1.480 0.716 1.00 93.81 186 LYS A C 1
ATOM 1534 O O . LYS A 1 186 ? -19.354 -1.279 0.928 1.00 93.81 186 LYS A O 1
ATOM 1539 N N . ILE A 1 187 ? -17.354 -1.988 1.651 1.00 92.56 187 ILE A N 1
ATOM 1540 C CA . ILE A 1 187 ? -17.858 -2.362 2.978 1.00 92.56 187 ILE A CA 1
ATOM 1541 C C . ILE A 1 187 ? -18.150 -1.147 3.862 1.00 92.56 187 ILE A C 1
ATOM 1543 O O . ILE A 1 187 ? -19.117 -1.176 4.623 1.00 92.56 187 ILE A O 1
ATOM 1547 N N . LEU A 1 188 ? -17.381 -0.063 3.712 1.00 88.44 188 LEU A N 1
ATOM 1548 C CA . LEU A 1 188 ? -17.615 1.195 4.424 1.00 88.44 188 LEU A CA 1
ATOM 1549 C C . LEU A 1 188 ? -18.913 1.876 3.973 1.00 88.44 188 LEU A C 1
ATOM 1551 O O . LEU A 1 188 ? -19.607 2.464 4.799 1.00 88.44 188 LEU A O 1
ATOM 1555 N N . LYS A 1 189 ? -19.270 1.757 2.687 1.00 91.38 189 LYS A N 1
ATOM 1556 C CA . LYS A 1 189 ? -20.516 2.310 2.126 1.00 91.38 189 LYS A CA 1
ATOM 1557 C C . LYS A 1 189 ? -21.760 1.461 2.409 1.00 91.38 189 LYS A C 1
ATOM 1559 O O . LYS A 1 189 ? -22.865 1.983 2.323 1.00 91.38 189 LYS A O 1
ATOM 1564 N N . SER A 1 190 ? -21.603 0.167 2.697 1.00 91.31 190 SER A N 1
ATOM 1565 C CA . SER A 1 190 ? -22.735 -0.762 2.840 1.00 91.31 190 SER A CA 1
ATOM 1566 C C . SER A 1 190 ? -23.178 -0.957 4.289 1.00 91.31 190 SER A C 1
ATOM 1568 O O . SER A 1 190 ? -24.293 -0.587 4.637 1.00 91.31 190 SER A O 1
ATOM 1570 N N . ASP A 1 191 ? -22.330 -1.541 5.138 1.00 89.00 191 ASP A N 1
ATOM 1571 C CA . ASP A 1 191 ? -22.672 -1.828 6.538 1.00 89.00 191 ASP A CA 1
ATOM 1572 C C . ASP A 1 191 ? -21.433 -1.715 7.444 1.00 89.00 191 ASP A C 1
ATOM 1574 O O . ASP A 1 191 ? -20.863 -2.722 7.890 1.00 89.00 191 ASP A O 1
ATOM 1578 N N . PRO A 1 192 ? -20.976 -0.483 7.724 1.00 90.75 192 PRO A N 1
ATOM 1579 C CA . PRO A 1 192 ? -19.729 -0.256 8.447 1.00 90.75 192 PRO A CA 1
ATOM 1580 C C . PRO A 1 192 ? -19.742 -0.862 9.858 1.00 90.75 192 PRO A C 1
ATOM 1582 O O . PRO A 1 192 ? -18.705 -1.315 10.341 1.00 90.75 192 PRO A O 1
ATOM 1585 N N . GLN A 1 193 ? -20.904 -0.934 10.520 1.00 93.50 193 GLN A N 1
ATOM 1586 C CA . GLN A 1 193 ? -21.007 -1.481 11.878 1.00 93.50 193 GLN A CA 1
ATOM 1587 C C . GLN A 1 193 ? -20.850 -3.000 11.903 1.00 93.50 193 GLN A C 1
ATOM 1589 O O . GLN A 1 193 ? -20.165 -3.535 12.780 1.00 93.50 193 GLN A O 1
ATOM 1594 N N . LYS A 1 194 ? -21.432 -3.711 10.931 1.00 93.12 194 LYS A N 1
ATOM 1595 C CA . LYS A 1 194 ? -21.217 -5.154 10.787 1.00 93.12 194 LYS A CA 1
ATOM 1596 C C . LYS A 1 194 ? -19.742 -5.473 10.578 1.00 93.12 194 LYS A C 1
ATOM 1598 O O . LYS A 1 194 ? -19.210 -6.351 11.256 1.00 93.12 194 LYS A O 1
ATOM 1603 N N . TYR A 1 195 ? -19.068 -4.766 9.674 1.00 91.62 195 TYR A N 1
ATOM 1604 C CA . TYR A 1 195 ? -17.657 -5.037 9.391 1.00 91.62 195 TYR A CA 1
ATOM 1605 C C . TYR A 1 195 ? -16.733 -4.619 10.529 1.00 91.62 195 TYR A C 1
ATOM 1607 O O . TYR A 1 195 ? -15.799 -5.361 10.826 1.00 91.62 195 TYR A O 1
ATOM 1615 N N . LYS A 1 196 ? -17.039 -3.528 11.240 1.00 93.50 196 LYS A N 1
ATOM 1616 C CA . LYS A 1 196 ? -16.327 -3.165 12.469 1.00 93.50 196 LYS A CA 1
ATOM 1617 C C . LYS A 1 196 ? -16.332 -4.315 13.480 1.00 93.50 196 LYS A C 1
ATOM 1619 O O . LYS A 1 196 ? -15.264 -4.727 13.919 1.00 93.50 196 LYS A O 1
ATOM 1624 N N . LYS A 1 197 ? -17.499 -4.909 13.763 1.00 94.88 197 LYS A N 1
ATOM 1625 C CA . LYS A 1 197 ? -17.607 -6.068 14.671 1.00 94.88 197 LYS A CA 1
ATOM 1626 C C . LYS A 1 197 ? -16.796 -7.271 14.186 1.00 94.88 197 LYS A C 1
ATOM 1628 O O . LYS A 1 197 ? -16.149 -7.943 14.984 1.00 94.88 197 LYS A O 1
ATOM 1633 N N . ARG A 1 198 ? -16.799 -7.541 12.875 1.00 94.88 198 ARG A N 1
ATOM 1634 C CA . ARG A 1 198 ? -16.002 -8.633 12.291 1.00 94.88 198 ARG A CA 1
ATOM 1635 C C . ARG A 1 198 ? -14.503 -8.394 12.467 1.00 94.88 198 ARG A C 1
ATOM 1637 O O . ARG A 1 198 ? -13.808 -9.289 12.941 1.00 94.88 198 ARG A O 1
ATOM 1644 N N . ILE A 1 199 ? -14.023 -7.189 12.162 1.00 94.88 199 ILE A N 1
ATOM 1645 C CA . ILE A 1 199 ? -12.624 -6.787 12.367 1.00 94.88 199 ILE A CA 1
ATOM 1646 C C . ILE A 1 199 ? -12.246 -6.906 13.850 1.00 94.88 199 ILE A C 1
ATOM 1648 O O . ILE A 1 199 ? -11.204 -7.475 14.174 1.00 94.88 199 ILE A O 1
ATOM 1652 N N . GLU A 1 200 ? -13.105 -6.435 14.760 1.00 94.75 200 GLU A N 1
ATOM 1653 C CA . GLU A 1 200 ? -12.929 -6.544 16.216 1.00 94.75 200 GLU A CA 1
ATOM 1654 C C . GLU A 1 200 ? -12.824 -8.001 16.687 1.00 94.75 200 GLU A C 1
ATOM 1656 O O . GLU A 1 200 ? -11.964 -8.305 17.514 1.00 94.75 200 GLU A O 1
ATOM 1661 N N . SER A 1 201 ? -13.601 -8.914 16.100 1.00 95.19 201 SER A N 1
ATOM 1662 C CA . SER A 1 201 ? -13.551 -10.348 16.419 1.00 95.19 201 SER A CA 1
ATOM 1663 C C . SER A 1 201 ? -12.368 -11.106 15.801 1.00 95.19 201 SER A C 1
ATOM 1665 O O . SER A 1 201 ? -11.971 -12.146 16.321 1.00 95.19 201 SER A O 1
ATOM 1667 N N . ALA A 1 202 ? -11.783 -10.603 14.710 1.00 95.00 202 ALA A N 1
ATOM 1668 C CA . ALA A 1 202 ? -10.689 -11.278 14.016 1.00 95.00 202 ALA A CA 1
ATOM 1669 C C . ALA A 1 202 ? -9.352 -11.148 14.776 1.00 95.00 202 ALA A C 1
ATOM 1671 O O . ALA A 1 202 ? -9.103 -10.108 15.387 1.00 95.00 202 ALA A O 1
ATOM 1672 N N . PRO A 1 203 ? -8.425 -12.120 14.700 1.00 92.31 203 PRO A N 1
ATOM 1673 C CA . PRO A 1 203 ? -7.111 -12.011 15.349 1.00 92.31 203 PRO A CA 1
ATOM 1674 C C . PRO A 1 203 ? -6.297 -10.780 14.913 1.00 92.31 203 PRO A C 1
ATOM 1676 O O . PRO A 1 203 ? -5.592 -10.174 15.717 1.00 92.31 203 PRO A O 1
ATOM 1679 N N . SER A 1 204 ? -6.415 -10.385 13.644 1.00 93.25 204 SER A N 1
ATOM 1680 C CA . SER A 1 204 ? -5.809 -9.179 13.075 1.00 93.25 204 SER A CA 1
ATOM 1681 C C . SER A 1 204 ? -6.599 -8.699 11.859 1.00 93.25 204 SER A C 1
ATOM 1683 O O . SER A 1 204 ? -7.409 -9.446 11.303 1.00 93.25 204 SER A O 1
ATOM 1685 N N . PHE A 1 205 ? -6.322 -7.474 11.401 1.00 95.38 205 PHE A N 1
ATOM 1686 C CA . PHE A 1 205 ? -6.904 -6.964 10.159 1.00 95.38 205 PHE A CA 1
ATOM 1687 C C . PHE A 1 205 ? -6.506 -7.821 8.949 1.00 95.38 205 PHE A C 1
ATOM 1689 O O . PHE A 1 205 ? -7.345 -8.161 8.120 1.00 95.38 205 PHE A O 1
ATOM 1696 N N . ASN A 1 206 ? -5.242 -8.250 8.886 1.00 95.25 206 ASN A N 1
ATOM 1697 C CA . ASN A 1 206 ? -4.756 -9.129 7.822 1.00 95.25 206 ASN A CA 1
ATOM 1698 C C . ASN A 1 206 ? -5.458 -10.495 7.832 1.00 95.25 206 ASN A C 1
ATOM 1700 O O . ASN A 1 206 ? -5.758 -11.030 6.767 1.00 95.25 206 ASN A O 1
ATOM 1704 N N . SER A 1 207 ? -5.766 -11.039 9.014 1.00 95.19 207 SER A N 1
ATOM 1705 C CA . SER A 1 207 ? -6.524 -12.287 9.127 1.00 95.19 207 SER A CA 1
ATOM 1706 C C . SER A 1 207 ? -7.956 -12.137 8.624 1.00 95.19 207 SER A C 1
ATOM 1708 O O . SER A 1 207 ? -8.427 -13.007 7.895 1.00 95.19 207 SER A O 1
ATOM 1710 N N . PHE A 1 208 ? -8.611 -11.019 8.942 1.00 96.50 208 PHE A N 1
ATOM 1711 C CA . PHE A 1 208 ? -9.919 -10.683 8.384 1.00 96.50 208 PHE A CA 1
ATOM 1712 C C . PHE A 1 208 ? -9.869 -10.586 6.850 1.00 96.50 208 PHE A C 1
ATOM 1714 O O . PHE A 1 208 ? -10.679 -11.208 6.170 1.00 96.50 208 PHE A O 1
ATOM 1721 N N . LEU A 1 209 ? -8.887 -9.878 6.287 1.00 97.19 209 LEU A N 1
ATOM 1722 C CA . LEU A 1 209 ? -8.758 -9.749 4.832 1.00 97.19 209 LEU A CA 1
ATOM 1723 C C . LEU A 1 209 ? -8.494 -11.093 4.141 1.00 97.19 209 LEU A C 1
ATOM 1725 O O . LEU A 1 209 ? -9.095 -11.371 3.108 1.00 97.19 209 LEU A O 1
ATOM 1729 N N . ARG A 1 210 ? -7.655 -11.962 4.719 1.00 96.31 210 ARG A N 1
ATOM 1730 C CA . ARG A 1 210 ? -7.432 -13.321 4.190 1.00 96.31 210 ARG A CA 1
ATOM 1731 C C . ARG A 1 210 ? -8.695 -14.170 4.202 1.00 96.31 210 ARG A C 1
ATOM 1733 O O . ARG A 1 210 ? -8.924 -14.928 3.264 1.00 96.31 210 ARG A O 1
ATOM 1740 N N . GLU A 1 211 ? -9.521 -14.049 5.238 1.00 96.19 211 GLU A N 1
ATOM 1741 C CA . GLU A 1 211 ? -10.830 -14.704 5.279 1.00 96.19 211 GLU A CA 1
ATOM 1742 C C . GLU A 1 211 ? -11.723 -14.228 4.122 1.00 96.19 211 GLU A C 1
ATOM 1744 O O . GLU A 1 211 ? -12.333 -15.052 3.441 1.00 96.19 211 GLU A O 1
ATOM 1749 N N . GLU A 1 212 ? -11.756 -12.921 3.852 1.00 97.06 212 GLU A N 1
ATOM 1750 C CA . GLU A 1 212 ? -12.547 -12.349 2.757 1.00 97.06 212 GLU A CA 1
ATOM 1751 C C . GLU A 1 212 ? -12.019 -12.739 1.370 1.00 97.06 212 GLU A C 1
ATOM 1753 O O . GLU A 1 212 ? -12.818 -13.035 0.480 1.00 97.06 212 GLU A O 1
ATOM 1758 N N . ILE A 1 213 ? -10.697 -12.838 1.201 1.00 96.94 213 ILE A N 1
ATOM 1759 C CA . ILE A 1 213 ? -10.066 -13.366 -0.018 1.00 96.94 213 ILE A CA 1
ATOM 1760 C C . ILE A 1 213 ? -10.487 -14.822 -0.251 1.00 96.94 213 ILE A C 1
ATOM 1762 O O . ILE A 1 213 ? -10.936 -15.168 -1.341 1.00 96.94 213 ILE A O 1
ATOM 1766 N N . ARG A 1 214 ? -10.413 -15.683 0.774 1.00 96.06 214 ARG A N 1
ATOM 1767 C CA . ARG A 1 214 ? -10.828 -17.098 0.659 1.00 96.06 214 ARG A CA 1
ATOM 1768 C C . ARG A 1 214 ? -12.311 -17.255 0.326 1.00 96.06 214 ARG A C 1
ATOM 1770 O O . ARG A 1 214 ? -12.688 -18.227 -0.319 1.00 96.06 214 ARG A O 1
ATOM 1777 N N . LYS A 1 215 ? -13.147 -16.311 0.766 1.00 96.12 215 LYS A N 1
ATOM 1778 C CA . LYS A 1 215 ? -14.583 -16.257 0.450 1.00 96.12 215 LYS A CA 1
ATOM 1779 C C . LYS A 1 215 ? -14.882 -15.726 -0.955 1.00 96.12 215 LYS A C 1
ATOM 1781 O O . LYS A 1 215 ? -16.033 -15.797 -1.373 1.00 96.12 215 LYS A O 1
ATOM 1786 N N . GLY A 1 216 ? -13.886 -15.195 -1.667 1.00 95.38 216 GLY A N 1
ATOM 1787 C CA . GLY A 1 216 ? -14.066 -14.567 -2.977 1.00 95.38 216 GLY A CA 1
ATOM 1788 C C . GLY A 1 216 ? -14.717 -13.181 -2.915 1.00 95.38 216 GLY A C 1
ATOM 1789 O O . GLY A 1 216 ? -15.261 -12.721 -3.916 1.00 95.38 216 GLY A O 1
ATOM 1790 N N . ASN A 1 217 ? -14.688 -12.519 -1.752 1.00 94.81 217 ASN A N 1
ATOM 1791 C CA . ASN A 1 217 ? -15.211 -11.157 -1.590 1.00 94.81 217 ASN A CA 1
ATOM 1792 C C . ASN A 1 217 ? -14.213 -10.081 -2.043 1.00 94.81 217 ASN A C 1
ATOM 1794 O O . ASN A 1 217 ? -14.626 -8.951 -2.317 1.00 94.81 217 ASN A O 1
ATOM 1798 N N . ILE A 1 218 ? -12.926 -10.442 -2.081 1.00 94.81 218 ILE A N 1
ATOM 1799 C CA . ILE A 1 218 ? -11.795 -9.640 -2.563 1.00 94.81 218 ILE A CA 1
ATOM 1800 C C . ILE A 1 218 ? -11.238 -10.317 -3.801 1.00 94.81 218 ILE A C 1
ATOM 1802 O O . ILE A 1 218 ? -11.067 -11.556 -3.789 1.00 94.81 218 ILE A O 1
#

Foldseek 3Di:
DDDPPDDDPPDPDDPVLVVQLVVQLVVCCVVVVDDSVVSSVVSVVLLVVLCVVCVVVVNLPPDAACLLVCLVDPNADPDPSNVVSVVVVVLVVVLVLLVQDSVLSNVQRNHRSSRNSSVVSVLVVVLVVQLVCCCPPVVDDSVVSVVVSFLPHAAADRQPPCPVQDDQSGHHHPSCVVVVVVLVVVCVVPPVPVVVVVSVPAPTPSSSSSVCSVVVSD